Protein AF-A0A9K3H1V8-F1 (afdb_monomer_lite)

Foldseek 3Di:
DADAEEAEDEEDEDEEAEEEEHENEEYEYYEYEDAYEYEYYEYENYEYEYEEYEAYEYEYEEYENYEYEYEEYEHEEYDYEEYENEEYEYEEYEQEEYEYYEYENYYYHDYYYHNYYYHYDDYDYVVVVVLVCVVVVLPDDDQQQVLLVLLLVLLLLQLLLLLLVLLLDDDPVLNVLSVVLVVVVLVVSVVVSLVSLVVDPDDPVVSVVSNVSSVVRNVVSNVNNNVCNVVDDCPDPVNCVVSVVSNVSSVVSNVCCVVPVPVCVVCVDPVNVVDPVNVVVVVVVVVVVVVVNVVSVVRD

Secondary structure (DSSP, 8-state):
----S-EE---BSSS-EEE--EEEEEEEE--EETT-EEEE--EEEEEEEE--EESSEEEE--EEEEEEEE--EESS-EEE--EESS-EEPPPEESS-EEPPPEESS-EEPPPEESS-EEPPPEE-HHHHHHHHHHHHT-SS-TTHHHHHHHHHHHHHHHHHHHHHHHH---HHHHHHHHHHHHHHHHHHHHHHHHHHHHS---HHHHHHHHHHHHHHHHHHHHHHHHHTTT--TT-HHHHHHHHHHHHHHHHHHHHIIIIIIIHHHHTSHHHHT-HHHHHHHHHHHHHHHHHHHHHTTT-

InterPro domains:
  IPR003689 Zinc/iron permease [PF02535] (104-296)
  IPR004698 Zinc/iron permease, fungal/plant [TIGR00820] (148-300)

pLDDT: mean 71.83, std 12.75, range [34.59, 91.38]

Radius of gyration: 28.73 Å; chains: 1; bounding box: 74×58×56 Å

Sequence (300 aa):
MGRNGSARNGSARNGSARNGSVRNGSARNGSARNDGSARNGTGRNSSRRNDSARNGSRRNDSARNGSGRNGKGRNGSRRNGSARNGSRRNGSARNGSARNGSARNGSRRNGSARNGSGRNGSRWNDSARNFLEFFLFFRVETVRVETVSVLELGIVVHSIVIGLGLGASNDVCTIKPLVAALCFHQMFEGMGLGGCILQAEYKTVKKAAMAFFFSITTPFGITLGIALSKTYKENSPSSLITVGLLNASSAGLLIYMALVDLLAADFMGPKLQGSIKLQIKSYAAVLLGAGGMSLMTKWA

Organism: Helianthus annuus (NCBI:txid4232)

Structure (mmCIF, N/CA/C/O backbone):
data_AF-A0A9K3H1V8-F1
#
_entry.id   AF-A0A9K3H1V8-F1
#
loop_
_atom_site.group_PDB
_atom_site.id
_atom_site.type_symbol
_atom_site.label_atom_id
_atom_site.label_alt_id
_atom_site.label_comp_id
_atom_site.label_asym_id
_atom_site.label_entity_id
_atom_site.label_seq_id
_atom_site.pdbx_PDB_ins_code
_atom_site.Cartn_x
_atom_site.Cartn_y
_atom_site.Cartn_z
_atom_site.occupancy
_atom_site.B_iso_or_equiv
_atom_site.auth_seq_id
_atom_site.auth_comp_id
_atom_site.auth_asym_id
_atom_site.auth_atom_id
_atom_site.pdbx_PDB_model_num
ATOM 1 N N . MET A 1 1 ? -47.291 3.415 -11.544 1.00 34.59 1 MET A N 1
ATOM 2 C CA . MET A 1 1 ? -47.351 3.329 -13.023 1.00 34.59 1 MET A CA 1
ATOM 3 C C . MET A 1 1 ? -46.170 4.043 -13.682 1.00 34.59 1 MET A C 1
ATOM 5 O O . MET A 1 1 ? -46.026 5.249 -13.522 1.00 34.59 1 MET A O 1
ATOM 9 N N . GLY A 1 2 ? -45.320 3.332 -14.429 1.00 43.22 2 GLY A N 1
ATOM 10 C CA . GLY A 1 2 ? -44.350 3.962 -15.333 1.00 43.22 2 GLY A CA 1
ATOM 11 C C . GLY A 1 2 ? -45.040 4.311 -16.649 1.00 43.22 2 GLY A C 1
ATOM 12 O O . GLY A 1 2 ? -45.440 3.406 -17.370 1.00 43.22 2 GLY A O 1
ATOM 13 N N . ARG A 1 3 ? -45.217 5.603 -16.948 1.00 48.28 3 ARG A N 1
ATOM 14 C CA . ARG A 1 3 ? -45.816 6.045 -18.216 1.00 48.28 3 ARG A CA 1
ATOM 15 C C . ARG A 1 3 ? -44.820 5.811 -19.358 1.00 48.28 3 ARG A C 1
ATOM 17 O O . ARG A 1 3 ? -43.885 6.594 -19.523 1.00 48.28 3 ARG A O 1
ATOM 24 N N . ASN A 1 4 ? -45.016 4.739 -20.123 1.00 52.81 4 ASN A N 1
ATOM 25 C CA . ASN A 1 4 ? -44.504 4.659 -21.490 1.00 52.81 4 ASN A CA 1
ATOM 26 C C . ASN A 1 4 ? -45.227 5.748 -22.300 1.00 52.81 4 ASN A C 1
ATOM 28 O O . ASN A 1 4 ? -46.455 5.785 -22.301 1.00 52.81 4 ASN A O 1
ATOM 32 N N . GLY A 1 5 ? -44.496 6.673 -22.925 1.00 60.72 5 GLY A N 1
ATOM 33 C CA . GLY A 1 5 ? -45.118 7.736 -23.723 1.00 60.72 5 GLY A CA 1
ATOM 34 C C . GLY A 1 5 ? -44.272 8.995 -23.907 1.00 60.72 5 GLY A C 1
ATOM 35 O O . GLY A 1 5 ? -43.224 9.181 -23.280 1.00 60.72 5 GLY A O 1
ATOM 36 N N . SER A 1 6 ? -44.726 9.874 -24.804 1.00 58.50 6 SER A N 1
ATOM 37 C CA . SER A 1 6 ? -44.123 11.185 -25.055 1.00 58.50 6 SER A CA 1
ATOM 38 C C . SER A 1 6 ? -44.681 12.246 -24.104 1.00 58.50 6 SER A C 1
ATOM 40 O O . SER A 1 6 ? -45.878 12.518 -24.120 1.00 58.50 6 SER A O 1
ATOM 42 N N . ALA A 1 7 ? -43.818 12.887 -23.312 1.00 58.81 7 ALA A N 1
ATOM 43 C CA . ALA A 1 7 ? -44.203 13.991 -22.431 1.00 58.81 7 ALA A CA 1
ATOM 44 C C . ALA A 1 7 ? -43.851 15.340 -23.081 1.00 58.81 7 ALA A C 1
ATOM 46 O O . ALA A 1 7 ? -42.669 15.635 -23.308 1.00 58.81 7 ALA A O 1
ATOM 47 N N . ARG A 1 8 ? -44.863 16.167 -23.365 1.00 60.88 8 ARG A N 1
ATOM 48 C CA . ARG A 1 8 ? -44.708 17.521 -23.919 1.00 60.88 8 ARG A CA 1
ATOM 49 C C . ARG A 1 8 ? -45.363 18.519 -22.972 1.00 60.88 8 ARG A C 1
ATOM 51 O O . ARG A 1 8 ? -46.532 18.350 -22.654 1.00 60.88 8 ARG A O 1
ATOM 58 N N . ASN A 1 9 ? -44.614 19.523 -22.513 1.00 61.50 9 ASN A N 1
ATOM 59 C CA . ASN A 1 9 ? -45.141 20.538 -21.594 1.00 61.50 9 ASN A CA 1
ATOM 60 C C . ASN A 1 9 ? -45.200 21.930 -22.248 1.00 61.50 9 ASN A C 1
ATOM 62 O O . ASN A 1 9 ? -44.351 22.252 -23.086 1.00 61.50 9 ASN A O 1
ATOM 66 N N . GLY A 1 10 ? -46.205 22.729 -21.872 1.00 57.56 10 GLY A N 1
ATOM 67 C CA . GLY A 1 10 ? -46.458 24.082 -22.390 1.00 57.56 10 GLY A CA 1
ATOM 68 C C . GLY A 1 10 ? -45.479 25.149 -21.873 1.00 57.56 10 GLY A C 1
ATOM 69 O O . GLY A 1 10 ? -44.670 24.902 -20.980 1.00 57.56 10 GLY A O 1
ATOM 70 N N . SER A 1 11 ? -45.514 26.344 -22.469 1.00 59.75 11 SER A N 1
ATOM 71 C CA . SER A 1 11 ? -44.666 27.489 -22.094 1.00 59.75 11 SER A CA 1
ATOM 72 C C . SER A 1 11 ? -45.167 28.217 -20.842 1.00 59.75 11 SER A C 1
ATOM 74 O O . SER A 1 11 ? -46.355 28.507 -20.751 1.00 59.75 11 SER A O 1
ATOM 76 N N . ALA A 1 12 ? -44.261 28.598 -19.933 1.00 56.69 12 ALA A N 1
ATOM 77 C CA . ALA A 1 12 ? -44.579 29.376 -18.728 1.00 56.69 12 ALA A CA 1
ATOM 78 C C . ALA A 1 12 ? -44.029 30.814 -18.828 1.00 56.69 12 ALA A C 1
ATOM 80 O O . ALA A 1 12 ? -42.858 31.013 -19.171 1.00 56.69 12 ALA A O 1
ATOM 81 N N . ARG A 1 13 ? -44.876 31.819 -18.553 1.00 54.25 13 ARG A N 1
ATOM 82 C CA . ARG A 1 13 ? -44.543 33.253 -18.703 1.00 54.25 13 ARG A CA 1
ATOM 83 C C . ARG A 1 13 ? -44.030 33.911 -17.413 1.00 54.25 13 ARG A C 1
ATOM 85 O O . ARG A 1 13 ? -43.190 34.786 -17.536 1.00 54.25 13 ARG A O 1
ATOM 92 N N . ASN A 1 14 ? -44.496 33.454 -16.248 1.00 57.53 14 ASN A N 1
ATOM 93 C CA . ASN A 1 14 ? -43.991 33.745 -14.899 1.00 57.53 14 ASN A CA 1
ATOM 94 C C . ASN A 1 14 ? -44.128 32.438 -14.092 1.00 57.53 14 ASN A C 1
ATOM 96 O O . ASN A 1 14 ? -45.245 31.952 -13.933 1.00 57.53 14 ASN A O 1
ATOM 100 N N . GLY A 1 15 ? -43.025 31.825 -13.641 1.00 60.56 15 GLY A N 1
ATOM 101 C CA . GLY A 1 15 ? -43.064 30.606 -12.808 1.00 60.56 15 GLY A CA 1
ATOM 102 C C . GLY A 1 15 ? -42.188 29.437 -13.281 1.00 60.56 15 GLY A C 1
ATOM 103 O O . GLY A 1 15 ? -41.396 29.550 -14.219 1.00 60.56 15 GLY A O 1
ATOM 104 N N . SER A 1 16 ? -42.283 28.291 -12.595 1.00 61.88 16 SER A N 1
ATOM 105 C CA . SER A 1 16 ? -41.418 27.129 -12.849 1.00 61.88 16 SER A CA 1
ATOM 106 C C . SER A 1 16 ? -42.095 26.022 -13.658 1.00 61.88 16 SER A C 1
ATOM 108 O O . SER A 1 16 ? -43.084 25.447 -13.215 1.00 61.88 16 SER A O 1
ATOM 110 N N . ALA A 1 17 ? -41.508 25.661 -14.802 1.00 60.88 17 ALA A N 1
ATOM 111 C CA . ALA A 1 17 ? -41.945 24.537 -15.626 1.00 60.88 17 ALA A CA 1
ATOM 112 C C . ALA A 1 17 ? -41.148 23.276 -15.255 1.00 60.88 17 ALA A C 1
ATOM 114 O O . ALA A 1 17 ? -39.932 23.203 -15.479 1.00 60.88 17 ALA A O 1
ATOM 115 N N . ARG A 1 18 ? -41.819 22.272 -14.678 1.00 64.25 18 ARG A N 1
ATOM 116 C CA . ARG A 1 18 ? -41.214 20.983 -14.307 1.00 64.25 18 ARG A CA 1
ATOM 117 C C . ARG A 1 18 ? -41.800 19.858 -15.151 1.00 64.25 18 ARG A C 1
ATOM 119 O O . ARG A 1 18 ? -43.005 19.820 -15.370 1.00 64.25 18 ARG A O 1
ATOM 126 N N . ASN A 1 19 ? -40.951 18.944 -15.612 1.00 64.06 19 ASN A N 1
ATOM 127 C CA . ASN A 1 19 ? -41.392 17.699 -16.240 1.00 64.06 19 ASN A CA 1
ATOM 128 C C . ASN A 1 19 ? -41.046 16.491 -15.356 1.00 64.06 19 ASN A C 1
ATOM 130 O O . ASN A 1 19 ? -39.982 16.474 -14.729 1.00 64.06 19 ASN A O 1
ATOM 134 N N . GLY A 1 20 ? -41.933 15.495 -15.331 1.00 60.69 20 GLY A N 1
ATOM 135 C CA . GLY A 1 20 ? -41.786 14.252 -14.573 1.00 60.69 20 GLY A CA 1
ATOM 136 C C . GLY A 1 20 ? -40.738 13.294 -15.150 1.00 60.69 20 GLY A C 1
ATOM 137 O O . GLY A 1 20 ? -40.040 13.590 -16.126 1.00 60.69 20 GLY A O 1
ATOM 138 N N . SER A 1 21 ? -40.599 12.128 -14.520 1.00 66.94 21 SER A N 1
ATOM 139 C CA . SER A 1 21 ? -39.709 11.067 -14.990 1.00 66.94 21 SER A CA 1
ATOM 140 C C . SER A 1 21 ? -40.310 10.323 -16.188 1.00 66.94 21 SER A C 1
ATOM 142 O O . SER A 1 21 ? -41.513 10.092 -16.254 1.00 66.94 21 SER A O 1
ATOM 144 N N . VAL A 1 22 ? -39.464 9.950 -17.156 1.00 65.75 22 VAL A N 1
ATOM 145 C CA . VAL A 1 22 ? -39.888 9.226 -18.373 1.00 65.75 22 VAL A CA 1
ATOM 146 C C . VAL A 1 22 ? -39.101 7.926 -18.496 1.00 65.75 22 VAL A C 1
ATOM 148 O O . VAL A 1 22 ? -37.872 7.923 -18.360 1.00 65.75 22 VAL A O 1
ATOM 151 N N . ARG A 1 23 ? -39.799 6.821 -18.767 1.00 67.94 23 ARG A N 1
ATOM 152 C CA . ARG A 1 23 ? -39.213 5.507 -19.055 1.00 67.94 23 ARG A CA 1
ATOM 153 C C . ARG A 1 23 ? -39.625 5.115 -20.471 1.00 67.94 23 ARG A C 1
ATOM 155 O O . ARG A 1 23 ? -40.808 5.137 -20.768 1.00 67.94 23 ARG A O 1
ATOM 162 N N . ASN A 1 24 ? -38.647 4.792 -21.315 1.00 67.56 24 ASN A N 1
ATOM 163 C CA . ASN A 1 24 ? -38.872 4.327 -22.686 1.00 67.56 24 ASN A CA 1
ATOM 164 C C . ASN A 1 24 ? -39.707 5.308 -23.545 1.00 67.56 24 ASN A C 1
ATOM 166 O O . ASN A 1 24 ? -40.837 5.022 -23.926 1.00 67.56 24 ASN A O 1
ATOM 170 N N . GLY A 1 25 ? -39.173 6.508 -23.807 1.00 70.19 25 GLY A N 1
ATOM 171 C CA . GLY A 1 25 ? -39.926 7.555 -24.513 1.00 70.19 25 GLY A CA 1
ATOM 172 C C . GLY A 1 25 ? -39.141 8.835 -24.802 1.00 70.19 25 GLY A C 1
ATOM 173 O O . GLY A 1 25 ? -37.920 8.896 -24.627 1.00 70.19 25 GLY A O 1
ATOM 174 N N . SER A 1 26 ? -39.839 9.887 -25.240 1.00 68.75 26 SER A N 1
ATOM 175 C CA . SER A 1 26 ? -39.235 11.200 -25.502 1.00 68.75 26 SER A CA 1
ATOM 176 C C . SER A 1 26 ? -39.869 12.307 -24.662 1.00 68.75 26 SER A C 1
ATOM 178 O O . SER A 1 26 ? -41.074 12.321 -24.425 1.00 68.75 26 SER A O 1
ATOM 180 N N . ALA A 1 27 ? -39.044 13.243 -24.192 1.00 66.25 27 ALA A N 1
ATOM 181 C CA . ALA A 1 27 ? -39.508 14.401 -23.434 1.00 66.25 27 ALA A CA 1
ATOM 182 C C . ALA A 1 27 ? -39.067 15.700 -24.115 1.00 66.25 27 ALA A C 1
ATOM 184 O O . ALA A 1 27 ? -37.871 15.899 -24.368 1.00 66.25 27 ALA A O 1
ATOM 185 N N . ARG A 1 28 ? -40.026 16.592 -24.390 1.00 65.81 28 ARG A N 1
ATOM 186 C CA . ARG A 1 28 ? -39.766 17.945 -24.904 1.00 65.81 28 ARG A CA 1
ATOM 187 C C . ARG A 1 28 ? -40.351 18.980 -23.954 1.00 65.81 28 ARG A C 1
ATOM 189 O O . ARG A 1 28 ? -41.538 18.919 -23.643 1.00 65.81 28 ARG A O 1
ATOM 196 N N . ASN A 1 29 ? -39.517 19.906 -23.488 1.00 65.44 29 ASN A N 1
ATOM 197 C CA . ASN A 1 29 ? -39.956 20.947 -22.561 1.00 65.44 29 ASN A CA 1
ATOM 198 C C . ASN A 1 29 ? -40.076 22.310 -23.253 1.00 65.44 29 ASN A C 1
ATOM 200 O O . ASN A 1 29 ? -39.194 22.679 -24.035 1.00 65.44 29 ASN A O 1
ATOM 204 N N . GLY A 1 30 ? -41.144 23.036 -22.915 1.00 59.25 30 GLY A N 1
ATOM 205 C CA . GLY A 1 30 ? -41.486 24.346 -23.454 1.00 59.25 30 GLY A CA 1
ATOM 206 C C . GLY A 1 30 ? -40.599 25.496 -22.959 1.00 59.25 30 GLY A C 1
ATOM 207 O O . GLY A 1 30 ? -39.636 25.329 -22.206 1.00 59.25 30 GLY A O 1
ATOM 208 N N . SER A 1 31 ? -40.923 26.700 -23.428 1.00 61.25 31 SER A N 1
ATOM 209 C CA . SER A 1 31 ? -40.153 27.926 -23.180 1.00 61.25 31 SER A CA 1
ATOM 210 C C . SER A 1 31 ? -40.495 28.554 -21.823 1.00 61.25 31 SER A C 1
ATOM 212 O O . SER A 1 31 ? -41.665 28.589 -21.456 1.00 61.25 31 SER A O 1
ATOM 214 N N . ALA A 1 32 ? -39.503 29.113 -21.118 1.00 60.00 32 ALA A N 1
ATOM 215 C CA . ALA A 1 32 ? -39.707 29.898 -19.889 1.00 60.00 32 ALA A CA 1
ATOM 216 C C . ALA A 1 32 ? -39.227 31.352 -20.081 1.00 60.00 32 ALA A C 1
ATOM 218 O O . ALA A 1 32 ? -38.164 31.572 -20.680 1.00 60.00 32 ALA A O 1
ATOM 219 N N . ARG A 1 33 ? -40.012 32.330 -19.611 1.00 62.25 33 ARG A N 1
ATOM 220 C CA . ARG A 1 33 ? -39.708 33.780 -19.624 1.00 62.25 33 ARG A CA 1
ATOM 221 C C . ARG A 1 33 ? -39.831 34.359 -18.196 1.00 62.25 33 ARG A C 1
ATOM 223 O O . ARG A 1 33 ? -40.416 33.691 -17.353 1.00 62.25 33 ARG A O 1
ATOM 230 N N . ASN A 1 34 ? -39.250 35.542 -17.957 1.00 57.75 34 ASN A N 1
ATOM 231 C CA . ASN A 1 34 ? -39.347 36.355 -16.727 1.00 57.75 34 ASN A CA 1
ATOM 232 C C . ASN A 1 34 ? -39.127 35.580 -15.410 1.00 57.75 34 ASN A C 1
ATOM 234 O O . ASN A 1 34 ? -40.058 35.203 -14.708 1.00 57.75 34 ASN A O 1
ATOM 238 N N . ASP A 1 35 ? -37.861 35.303 -15.110 1.00 61.03 35 ASP A N 1
ATOM 239 C CA . ASP A 1 35 ? -37.338 34.685 -13.880 1.00 61.03 35 ASP A CA 1
ATOM 240 C C . ASP A 1 35 ? -37.848 33.266 -13.576 1.00 61.03 35 ASP A C 1
ATOM 242 O O . ASP A 1 35 ? -37.585 32.681 -12.523 1.00 61.03 35 ASP A O 1
ATOM 246 N N . GLY A 1 36 ? -38.479 32.634 -14.567 1.00 61.75 36 GLY A N 1
ATOM 247 C CA . GLY A 1 36 ? -38.910 31.246 -14.498 1.00 61.75 36 GLY A CA 1
ATOM 248 C C . GLY A 1 36 ? -37.758 30.233 -14.452 1.00 61.75 36 GLY A C 1
ATOM 249 O O . GLY A 1 36 ? -36.694 30.409 -15.060 1.00 61.75 36 GLY A O 1
ATOM 250 N N . SER A 1 37 ? -37.986 29.107 -13.763 1.00 64.44 37 SER A N 1
ATOM 251 C CA . SER A 1 37 ? -37.049 27.976 -13.733 1.00 64.44 37 SER A CA 1
ATOM 252 C C . SER A 1 37 ? -37.591 26.761 -14.484 1.00 64.44 37 SER A C 1
ATOM 254 O O . SER A 1 37 ? -38.682 26.274 -14.201 1.00 64.44 37 SER A O 1
ATOM 256 N N . ALA A 1 38 ? -36.818 26.248 -15.444 1.00 64.12 38 ALA A N 1
ATOM 257 C CA . ALA A 1 38 ? -37.179 25.040 -16.188 1.00 64.12 38 ALA A CA 1
ATOM 258 C C . ALA A 1 38 ? -36.349 23.846 -15.697 1.00 64.12 38 ALA A C 1
ATOM 260 O O . ALA A 1 38 ? -35.110 23.881 -15.749 1.00 64.12 38 ALA A O 1
ATOM 261 N N . ARG A 1 39 ? -37.028 22.790 -15.225 1.00 65.94 39 ARG A N 1
ATOM 262 C CA . ARG A 1 39 ? -36.397 21.547 -14.751 1.00 65.94 39 ARG A CA 1
ATOM 263 C C . ARG A 1 39 ? -36.959 20.317 -15.460 1.00 65.94 39 ARG A C 1
ATOM 265 O O . ARG A 1 39 ? -38.172 20.167 -15.577 1.00 65.94 39 ARG A O 1
ATOM 272 N N . ASN A 1 40 ? -36.077 19.417 -15.885 1.00 65.25 40 ASN A N 1
ATOM 273 C CA . ASN A 1 40 ? -36.472 18.094 -16.379 1.00 65.25 40 ASN A CA 1
ATOM 274 C C . ASN A 1 40 ? -36.120 17.032 -15.346 1.00 65.25 40 ASN A C 1
ATOM 276 O O . ASN A 1 40 ? -34.943 16.952 -15.008 1.00 65.25 40 ASN A O 1
ATOM 280 N N . GLY A 1 41 ? -37.081 16.180 -14.971 1.00 62.47 41 GLY A N 1
ATOM 281 C CA . GLY A 1 41 ? -36.869 15.017 -14.104 1.00 62.47 41 GLY A CA 1
ATOM 282 C C . GLY A 1 41 ? -36.003 13.920 -14.732 1.00 62.47 41 GLY A C 1
ATOM 283 O O . GLY A 1 41 ? -35.476 14.077 -15.828 1.00 62.47 41 GLY A O 1
ATOM 284 N N . THR A 1 42 ? -35.825 12.780 -14.063 1.00 67.19 42 THR A N 1
ATOM 285 C CA . THR A 1 42 ? -34.899 11.686 -14.446 1.00 67.19 42 THR A CA 1
ATOM 286 C C . THR A 1 42 ? -35.457 10.749 -15.523 1.00 67.19 42 THR A C 1
ATOM 288 O O . THR A 1 42 ? -36.671 10.641 -15.681 1.00 67.19 42 THR A O 1
ATOM 291 N N . GLY A 1 43 ? -34.601 10.119 -16.341 1.00 65.38 43 GLY A N 1
ATOM 292 C CA . GLY A 1 43 ? -35.069 9.289 -17.468 1.00 65.38 43 GLY A CA 1
ATOM 293 C C . GLY A 1 43 ? -34.264 8.029 -17.723 1.00 65.38 43 GLY A C 1
ATOM 294 O O . GLY A 1 43 ? -33.038 8.045 -17.593 1.00 65.38 43 GLY A O 1
ATOM 295 N N . ARG A 1 44 ? -34.958 6.953 -18.114 1.00 68.94 44 ARG A N 1
ATOM 296 C CA . ARG A 1 44 ? -34.374 5.659 -18.508 1.00 68.94 44 ARG A CA 1
ATOM 297 C C . ARG A 1 44 ? -34.779 5.315 -19.942 1.00 68.94 44 ARG A C 1
ATOM 299 O O . ARG A 1 44 ? -35.967 5.373 -20.241 1.00 68.94 44 ARG A O 1
ATOM 306 N N . ASN A 1 45 ? -33.823 4.959 -20.799 1.00 70.06 45 ASN A N 1
ATOM 307 C CA . ASN A 1 45 ? -34.075 4.648 -22.215 1.00 70.06 45 ASN A CA 1
ATOM 308 C C . ASN A 1 45 ? -34.849 5.764 -22.940 1.00 70.06 45 ASN A C 1
ATOM 310 O O . ASN A 1 45 ? -35.937 5.547 -23.458 1.00 70.06 45 ASN A O 1
ATOM 314 N N . SER A 1 46 ? -34.369 7.011 -22.863 1.00 68.56 46 SER A N 1
ATOM 315 C CA . SER A 1 46 ? -35.152 8.167 -23.337 1.00 68.56 46 SER A CA 1
ATOM 316 C C . SER A 1 46 ? -34.322 9.246 -24.028 1.00 68.56 46 SER A C 1
ATOM 318 O O . SER A 1 46 ? -33.153 9.463 -23.697 1.00 68.56 46 SER A O 1
ATOM 320 N N . SER A 1 47 ? -34.950 9.950 -24.977 1.00 71.00 47 SER A N 1
ATOM 321 C CA . SER A 1 47 ? -34.380 11.120 -25.658 1.00 71.00 47 SER A CA 1
ATOM 322 C C . SER A 1 47 ? -35.043 12.414 -25.180 1.00 71.00 47 SER A C 1
ATOM 324 O O . SER A 1 47 ? -36.258 12.486 -24.986 1.00 71.00 47 SER A O 1
ATOM 326 N N . ARG A 1 48 ? -34.242 13.454 -24.928 1.0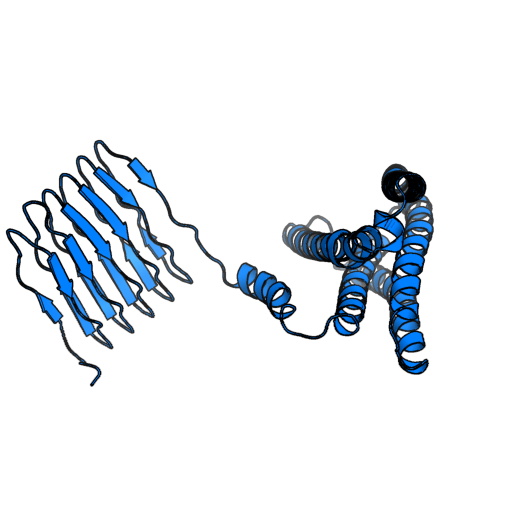0 70.06 48 ARG A N 1
ATOM 327 C CA . ARG A 1 48 ? -34.712 14.683 -24.267 1.00 70.06 48 ARG A CA 1
ATOM 328 C C . ARG A 1 48 ? -34.235 15.930 -24.980 1.00 70.06 48 ARG A C 1
ATOM 330 O O . ARG A 1 48 ? -33.040 16.063 -25.255 1.00 70.06 48 ARG A O 1
ATOM 337 N N . ARG A 1 49 ? -35.150 16.865 -25.245 1.00 67.81 49 ARG A N 1
ATOM 338 C CA . ARG A 1 49 ? -34.834 18.160 -25.868 1.00 67.81 49 ARG A CA 1
ATOM 339 C C . ARG A 1 49 ? -35.476 19.308 -25.090 1.00 67.81 49 ARG A C 1
ATOM 341 O O . ARG A 1 49 ? -36.673 19.279 -24.832 1.00 67.81 49 ARG A O 1
ATOM 348 N N . ASN A 1 50 ? -34.672 20.308 -24.738 1.00 67.19 50 ASN A N 1
ATOM 349 C CA . ASN A 1 50 ? -35.152 21.556 -24.137 1.00 67.19 50 ASN A CA 1
ATOM 350 C C . ASN A 1 50 ? -35.102 22.702 -25.146 1.00 67.19 50 ASN A C 1
ATOM 352 O O . ASN A 1 50 ? -34.062 22.887 -25.783 1.00 67.19 50 ASN A O 1
ATOM 356 N N . ASP A 1 51 ? -36.164 23.508 -25.203 1.00 61.16 51 ASP A N 1
ATOM 357 C CA . ASP A 1 51 ? -36.279 24.669 -26.096 1.00 61.16 51 ASP A CA 1
ATOM 358 C C . ASP A 1 51 ? -35.711 25.963 -25.457 1.00 61.16 51 ASP A C 1
ATOM 360 O O . ASP A 1 51 ? -34.812 25.893 -24.614 1.00 61.16 51 ASP A O 1
ATOM 364 N N . SER A 1 52 ? -36.131 27.166 -25.869 1.00 62.50 52 SER A N 1
ATOM 365 C CA . SER A 1 52 ? -35.484 28.469 -25.563 1.00 62.50 52 SER A CA 1
ATOM 366 C C . SER A 1 52 ? -35.965 29.155 -24.262 1.00 62.50 52 SER A C 1
ATOM 368 O O . SER A 1 52 ? -37.111 28.978 -23.867 1.00 62.50 52 SER A O 1
ATOM 370 N N . ALA A 1 53 ? -35.109 29.919 -23.555 1.00 59.09 53 ALA A N 1
ATOM 371 C CA . ALA A 1 53 ? -35.520 30.739 -22.387 1.00 59.09 53 ALA A CA 1
ATOM 372 C C . ALA A 1 53 ? -34.824 32.101 -22.322 1.00 59.09 53 ALA A C 1
ATOM 374 O O . ALA A 1 53 ? -33.701 32.259 -22.818 1.00 59.09 53 ALA A O 1
ATOM 375 N N . ARG A 1 54 ? -35.497 33.053 -21.663 1.00 63.31 54 ARG A N 1
ATOM 376 C CA . ARG A 1 54 ? -35.076 34.449 -21.486 1.00 63.31 54 ARG A CA 1
ATOM 377 C C . ARG A 1 54 ? -35.281 34.872 -20.024 1.00 63.31 54 ARG A C 1
ATOM 379 O O . ARG A 1 54 ? -36.411 34.780 -19.567 1.00 63.31 54 ARG A O 1
ATOM 386 N N . ASN A 1 55 ? -34.223 35.338 -19.349 1.00 63.66 55 ASN A N 1
ATOM 387 C CA . ASN A 1 55 ? -34.214 35.720 -17.925 1.00 63.66 55 ASN A CA 1
ATOM 388 C C . ASN A 1 55 ? -34.623 34.554 -17.001 1.00 63.66 55 ASN A C 1
ATOM 390 O O . ASN A 1 55 ? -35.786 34.436 -16.657 1.00 63.66 55 ASN A O 1
ATOM 394 N N . GLY A 1 56 ? -33.722 33.615 -16.674 1.00 67.75 56 GLY A N 1
ATOM 395 C CA . GLY A 1 56 ? -34.085 32.492 -15.786 1.00 67.75 56 GLY A CA 1
ATOM 396 C C . GLY A 1 56 ? -33.057 31.364 -15.644 1.00 67.75 56 GLY A C 1
ATOM 397 O O . GLY A 1 56 ? -32.017 31.348 -16.309 1.00 67.75 56 GLY A O 1
ATOM 398 N N . SER A 1 57 ? -33.346 30.386 -14.774 1.00 66.56 57 SER A N 1
ATOM 399 C CA . SER A 1 57 ? -32.436 29.269 -14.460 1.00 66.56 57 SER A CA 1
ATOM 400 C C . SER A 1 57 ? -32.893 27.927 -15.043 1.00 66.56 57 SER A C 1
ATOM 402 O O . SER A 1 57 ? -34.076 27.585 -15.067 1.00 66.56 57 SER A O 1
ATOM 404 N N . ARG A 1 58 ? -31.940 27.126 -15.534 1.00 67.19 58 ARG A N 1
ATOM 405 C CA . ARG A 1 58 ? -32.218 25.816 -1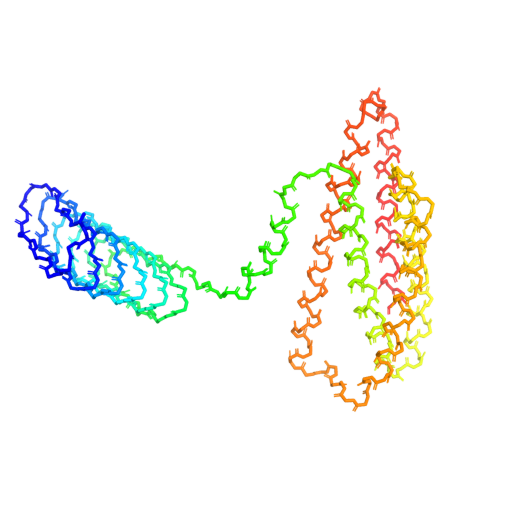6.146 1.00 67.19 58 ARG A CA 1
ATOM 406 C C . ARG A 1 58 ? -31.412 24.709 -15.501 1.00 67.19 58 ARG A C 1
ATOM 408 O O . ARG A 1 58 ? -30.183 24.796 -15.447 1.00 67.19 58 ARG A O 1
ATOM 415 N N . ARG A 1 59 ? -32.091 23.637 -15.087 1.00 66.19 59 ARG A N 1
ATOM 416 C CA . ARG A 1 59 ? -31.447 22.420 -14.576 1.00 66.19 59 ARG A CA 1
ATOM 417 C C . ARG A 1 59 ? -31.994 21.192 -15.289 1.00 66.19 59 ARG A C 1
ATOM 419 O O . ARG A 1 59 ? -33.193 20.951 -15.297 1.00 66.19 59 ARG A O 1
ATOM 426 N N . ASN A 1 60 ? -31.110 20.435 -15.920 1.00 66.88 60 ASN A N 1
ATOM 427 C CA . ASN A 1 60 ? -31.464 19.154 -16.521 1.00 66.88 60 ASN A CA 1
ATOM 428 C C . ASN A 1 60 ? -31.011 18.043 -15.569 1.00 66.88 60 ASN A C 1
ATOM 430 O O . ASN A 1 60 ? -29.835 18.050 -15.212 1.00 66.88 60 ASN A O 1
ATOM 434 N N . ASP A 1 61 ? -31.868 17.093 -15.196 1.00 65.00 61 ASP A N 1
ATOM 435 C CA . ASP A 1 61 ? -31.476 16.010 -14.284 1.00 65.00 61 ASP A CA 1
ATOM 436 C C . ASP A 1 61 ? -30.860 14.805 -15.030 1.00 65.00 61 ASP A C 1
ATOM 438 O O . ASP A 1 61 ? -30.458 14.873 -16.204 1.00 65.00 61 ASP A O 1
ATOM 442 N N . SER A 1 62 ? -30.673 13.701 -14.310 1.00 67.88 62 SER A N 1
ATOM 443 C CA . SER A 1 62 ? -29.887 12.540 -14.733 1.00 67.88 62 SER A CA 1
ATOM 444 C C . SER A 1 62 ? -30.583 11.679 -15.799 1.00 67.88 62 SER A C 1
ATOM 446 O O . SER A 1 62 ? -31.807 11.546 -15.814 1.00 67.88 62 SER A O 1
ATOM 448 N N . ALA A 1 63 ? -29.799 11.068 -16.693 1.00 65.12 63 ALA A N 1
ATOM 449 C CA . ALA A 1 63 ? -30.290 10.167 -17.744 1.00 65.12 63 ALA A CA 1
ATOM 450 C C . ALA A 1 63 ? -29.499 8.850 -17.740 1.00 65.12 63 ALA A C 1
ATOM 452 O O . ALA A 1 63 ? -28.272 8.879 -17.646 1.00 65.12 63 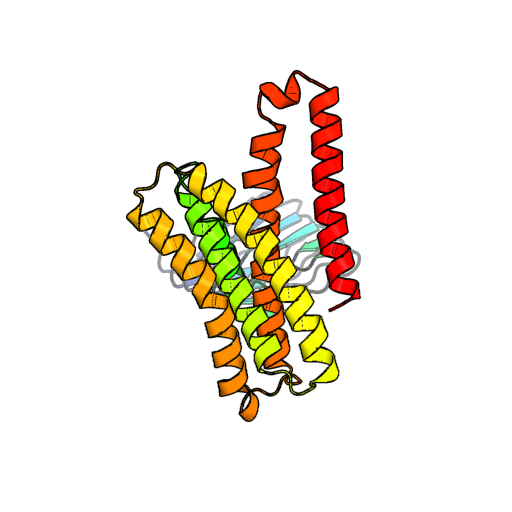ALA A O 1
ATOM 453 N N . ARG A 1 64 ? -30.190 7.710 -17.852 1.00 68.69 64 ARG A N 1
ATOM 454 C CA . ARG A 1 64 ? -29.604 6.362 -17.936 1.00 68.69 64 ARG A CA 1
ATOM 455 C C . ARG A 1 64 ? -30.024 5.718 -19.258 1.00 68.69 64 ARG A C 1
ATOM 457 O O . ARG A 1 64 ? -31.221 5.569 -19.481 1.00 68.69 64 ARG A O 1
ATOM 464 N N . ASN A 1 65 ? -29.065 5.336 -20.098 1.00 67.62 65 ASN A N 1
ATOM 465 C CA . ASN A 1 65 ? -29.300 4.848 -21.460 1.00 67.62 65 ASN A CA 1
ATOM 466 C C . ASN A 1 65 ? -30.093 5.871 -22.294 1.00 67.62 65 ASN A C 1
ATOM 468 O O . ASN A 1 65 ? -31.305 5.777 -22.403 1.00 67.62 65 ASN A O 1
ATOM 472 N N . GLY A 1 66 ? -29.480 6.951 -22.782 1.00 69.06 66 GLY A N 1
ATOM 473 C CA . GLY A 1 66 ? -30.267 7.974 -23.490 1.00 69.06 66 GLY A CA 1
ATOM 474 C C . GLY A 1 66 ? -29.532 9.247 -23.881 1.00 69.06 66 GLY A C 1
ATOM 475 O O . GLY A 1 66 ? -28.396 9.481 -23.470 1.00 69.06 66 GLY A O 1
ATOM 476 N N . SER A 1 67 ? -30.198 10.091 -24.675 1.00 68.75 67 SER A N 1
ATOM 477 C CA . SER A 1 67 ? -29.619 11.321 -25.225 1.00 68.75 67 SER A CA 1
ATOM 478 C C . SER A 1 67 ? -30.328 12.584 -24.731 1.00 68.75 67 SER A C 1
ATOM 480 O O . SER A 1 67 ? -31.551 12.635 -24.609 1.00 68.75 67 SER A O 1
ATOM 482 N N . GLY A 1 68 ? -29.558 13.631 -24.426 1.00 67.75 68 GLY A N 1
ATOM 483 C CA . GLY A 1 68 ? -30.082 14.907 -23.930 1.00 67.75 68 GLY A CA 1
ATOM 484 C C . GLY A 1 68 ? -29.501 16.107 -24.672 1.00 67.75 68 GLY A C 1
ATOM 485 O O . GLY A 1 68 ? -28.280 16.267 -24.732 1.00 67.75 68 GLY A O 1
ATOM 486 N N . ARG A 1 69 ? -30.360 16.984 -25.203 1.00 68.19 69 ARG A N 1
ATOM 487 C CA . ARG A 1 69 ? -29.965 18.210 -25.911 1.00 68.19 69 ARG A CA 1
ATOM 488 C C . ARG A 1 69 ? -30.591 19.451 -25.276 1.00 68.19 69 ARG A C 1
ATOM 490 O O . ARG A 1 69 ? -31.809 19.541 -25.146 1.00 68.19 69 ARG A O 1
ATOM 497 N N . ASN A 1 70 ? -29.751 20.429 -24.946 1.00 67.06 70 ASN A N 1
ATOM 498 C CA . ASN A 1 70 ? -30.195 21.740 -24.468 1.00 67.06 70 ASN A CA 1
ATOM 499 C C . ASN A 1 70 ? -30.297 22.749 -25.628 1.00 67.06 70 ASN A C 1
ATOM 501 O O . ASN A 1 70 ? -29.444 22.760 -26.518 1.00 67.06 70 ASN A O 1
ATOM 505 N N . GLY A 1 71 ? -31.318 23.609 -25.598 1.00 63.81 71 GLY A N 1
ATOM 506 C CA . GLY A 1 71 ? -31.534 24.715 -26.540 1.00 63.81 71 GLY A CA 1
ATOM 507 C C . GLY A 1 71 ? -30.775 26.009 -26.198 1.00 63.81 71 GLY A C 1
ATOM 508 O O . GLY A 1 71 ? -29.941 26.046 -25.288 1.00 63.81 71 GLY A O 1
ATOM 509 N N . LYS A 1 72 ? -31.063 27.087 -26.945 1.00 66.38 72 LYS A N 1
ATOM 510 C CA . LYS A 1 72 ? -30.454 28.430 -26.799 1.00 66.38 72 LYS A CA 1
ATOM 511 C C . LYS A 1 72 ? -31.131 29.248 -25.680 1.00 66.38 72 LYS A C 1
ATOM 513 O O . LYS A 1 72 ? -32.197 28.888 -25.194 1.00 66.38 72 LYS A O 1
ATOM 518 N N . GLY A 1 73 ? -30.537 30.364 -25.257 1.00 62.91 73 GLY A N 1
ATOM 519 C CA . GLY A 1 73 ? -31.198 31.291 -24.316 1.00 62.91 73 GLY A CA 1
ATOM 520 C C . GLY A 1 73 ? -30.351 32.500 -23.900 1.00 62.91 73 GLY A C 1
ATOM 521 O O . GLY A 1 73 ? -29.153 32.538 -24.199 1.00 62.91 73 GLY A O 1
ATOM 522 N N . ARG A 1 74 ? -30.968 33.461 -23.201 1.00 64.50 74 ARG A N 1
ATOM 523 C CA . ARG A 1 74 ? -30.432 34.810 -22.929 1.00 64.50 74 ARG A CA 1
ATOM 524 C C . ARG A 1 74 ? -30.696 35.232 -21.473 1.00 64.50 74 ARG A C 1
ATOM 526 O O . ARG A 1 74 ? -31.831 35.083 -21.038 1.00 64.50 74 ARG A O 1
ATOM 533 N N . ASN A 1 75 ? -29.693 35.773 -20.776 1.00 63.22 75 ASN A N 1
ATOM 534 C CA . ASN A 1 75 ? -29.748 36.222 -19.373 1.00 63.22 75 ASN A CA 1
ATOM 535 C C . ASN A 1 75 ? -30.116 35.103 -18.367 1.00 63.22 75 ASN A C 1
ATOM 537 O O . ASN A 1 75 ? -31.289 34.788 -18.194 1.00 63.22 75 ASN A O 1
ATOM 541 N N . GLY A 1 76 ? -29.131 34.435 -17.742 1.00 67.75 76 GLY A N 1
ATOM 542 C CA . GLY A 1 76 ? -29.393 33.427 -16.690 1.00 67.75 76 GLY A CA 1
ATOM 543 C C . GLY A 1 76 ? -28.412 32.246 -16.587 1.00 67.75 76 GLY A C 1
ATOM 544 O O . GLY A 1 76 ? -27.452 32.144 -17.351 1.00 67.75 76 GLY A O 1
ATOM 545 N N . SER A 1 77 ? -28.655 31.332 -15.634 1.00 66.69 77 SER A N 1
ATOM 546 C CA . SER A 1 77 ? -27.759 30.207 -15.301 1.00 66.69 77 SER A CA 1
ATOM 547 C C . SER A 1 77 ? -28.243 28.856 -15.837 1.00 66.69 77 SER A C 1
ATOM 549 O O . SER A 1 77 ? -29.429 28.514 -15.792 1.00 66.69 77 SER A O 1
ATOM 551 N N . ARG A 1 78 ? -27.315 28.038 -16.348 1.00 67.44 78 ARG A N 1
ATOM 552 C CA . ARG A 1 78 ? -27.609 26.700 -16.884 1.00 67.44 78 ARG A CA 1
ATOM 553 C C . ARG A 1 78 ? -26.741 25.636 -16.252 1.00 67.44 78 ARG A C 1
ATOM 555 O O . ARG A 1 78 ? -25.520 25.740 -16.268 1.00 67.44 78 ARG A O 1
ATOM 562 N N . ARG A 1 79 ? -27.369 24.556 -15.793 1.00 67.06 79 ARG A N 1
ATOM 563 C CA . ARG A 1 79 ? -26.687 23.363 -15.290 1.00 67.06 79 ARG A CA 1
ATOM 564 C C . ARG A 1 79 ? -27.219 22.119 -15.986 1.00 67.06 79 ARG A C 1
ATOM 566 O O . ARG A 1 79 ? -28.406 21.809 -15.913 1.00 67.06 79 ARG A O 1
ATOM 573 N N . ASN A 1 80 ? -26.330 21.392 -16.649 1.00 68.56 80 ASN A N 1
ATOM 574 C CA . ASN A 1 80 ? -26.652 20.077 -17.190 1.00 68.56 80 ASN A CA 1
ATOM 575 C C . ASN A 1 80 ? -26.351 18.990 -16.132 1.00 68.56 80 ASN A C 1
ATOM 577 O O . ASN A 1 80 ? -25.345 19.084 -15.434 1.00 68.56 80 ASN A O 1
ATOM 581 N N . GLY A 1 81 ? -27.210 17.976 -15.999 1.00 66.81 81 GLY A N 1
ATOM 582 C CA . GLY A 1 81 ? -27.052 16.861 -15.042 1.00 66.81 81 GLY A CA 1
ATOM 583 C C . GLY A 1 81 ? -26.129 15.740 -15.535 1.00 66.81 81 GLY A C 1
ATOM 584 O O . GLY A 1 81 ? -25.389 15.934 -16.503 1.00 66.81 81 GLY A O 1
ATOM 585 N N . SER A 1 82 ? -26.221 14.544 -14.946 1.00 68.62 82 SER A N 1
ATOM 586 C CA . SER A 1 82 ? -25.332 13.411 -15.255 1.00 68.62 82 SER A CA 1
ATOM 587 C C . SER A 1 82 ? -25.927 12.360 -16.216 1.00 68.62 82 SER A C 1
ATOM 589 O O . SER A 1 82 ? -27.096 11.991 -16.114 1.00 68.62 82 SER A O 1
ATOM 591 N N . ALA A 1 83 ? -25.147 11.855 -17.179 1.00 65.19 83 ALA A N 1
ATOM 592 C CA . ALA A 1 83 ? -25.526 10.712 -18.032 1.00 65.19 83 ALA A CA 1
ATOM 593 C C . ALA A 1 83 ? -24.786 9.420 -17.645 1.00 65.19 83 ALA A C 1
ATOM 595 O O . ALA A 1 83 ? -23.597 9.462 -17.340 1.00 65.19 83 ALA A O 1
ATOM 596 N N . ARG A 1 84 ? -25.466 8.271 -17.725 1.00 67.69 84 ARG A N 1
ATOM 597 C CA . ARG A 1 84 ? -24.870 6.924 -17.680 1.00 67.69 84 ARG A CA 1
ATOM 598 C C . ARG A 1 84 ? -25.270 6.173 -18.950 1.00 67.69 84 ARG A C 1
ATOM 600 O O . ARG A 1 84 ? -26.463 5.959 -19.142 1.00 67.69 84 ARG A O 1
ATOM 607 N N . ASN A 1 85 ? -24.297 5.795 -19.777 1.00 67.19 85 ASN A N 1
ATOM 608 C CA . ASN A 1 85 ? -24.482 5.184 -21.096 1.00 67.19 85 ASN A CA 1
ATOM 609 C C . ASN A 1 85 ? -25.287 6.080 -22.063 1.00 67.19 85 ASN A C 1
ATOM 611 O O . ASN A 1 85 ? -26.494 5.921 -22.202 1.00 67.19 85 ASN A O 1
ATOM 615 N N . GLY A 1 86 ? -24.685 7.115 -22.661 1.00 68.19 86 GLY A N 1
ATOM 616 C CA . GLY A 1 86 ? -25.430 8.007 -23.571 1.00 68.19 86 GLY A CA 1
ATOM 617 C C . GLY A 1 86 ? -24.812 9.378 -23.853 1.00 68.19 86 GLY A C 1
ATOM 618 O O . GLY A 1 86 ? -23.802 9.754 -23.260 1.00 68.19 86 GLY A O 1
ATOM 619 N N . SER A 1 87 ? -25.423 10.146 -24.764 1.00 67.00 87 SER A N 1
ATOM 620 C CA . SER A 1 87 ? -24.854 11.394 -25.297 1.00 67.00 87 SER A CA 1
ATOM 621 C C . SER A 1 87 ? -25.533 12.667 -24.772 1.00 67.00 87 SER A C 1
ATOM 623 O O . SER A 1 87 ? -26.758 12.765 -24.674 1.00 67.00 87 SER A O 1
ATO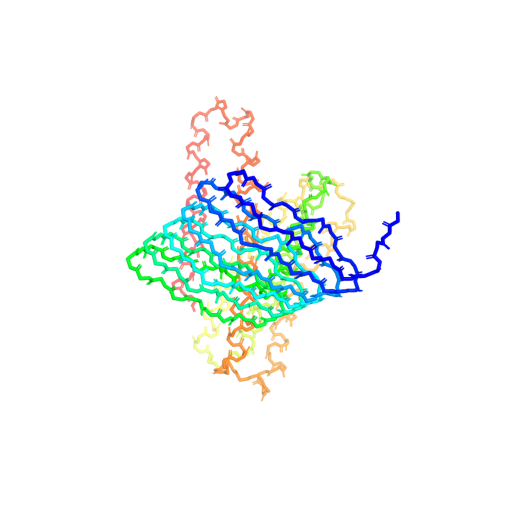M 625 N N . ARG A 1 88 ? -24.741 13.695 -24.435 1.00 66.12 88 ARG A N 1
ATOM 626 C CA . ARG A 1 88 ? -25.259 15.013 -24.012 1.00 66.12 88 ARG A CA 1
ATOM 627 C C . ARG A 1 88 ? -24.680 16.150 -24.854 1.00 66.12 88 ARG A C 1
ATOM 629 O O . ARG A 1 88 ? -23.467 16.334 -24.908 1.00 66.12 88 ARG A O 1
ATOM 636 N N . ARG A 1 89 ? -25.550 16.969 -25.457 1.00 66.56 89 ARG A N 1
ATOM 637 C CA . ARG A 1 89 ? -25.173 18.182 -26.208 1.00 66.56 89 ARG A CA 1
ATOM 638 C C . ARG A 1 89 ? -25.663 19.425 -25.479 1.00 66.56 89 ARG A C 1
ATOM 640 O O . ARG A 1 89 ? -26.872 19.611 -25.313 1.00 66.56 89 ARG A O 1
ATOM 647 N N . ASN A 1 90 ? -24.732 20.273 -25.046 1.00 67.50 90 ASN A N 1
ATOM 648 C CA . ASN A 1 90 ? -25.101 21.532 -24.410 1.00 67.50 90 ASN A CA 1
ATOM 649 C C . ASN A 1 90 ? -25.455 22.603 -25.464 1.00 67.50 90 ASN A C 1
ATOM 651 O O . ASN A 1 90 ? -24.953 22.570 -26.587 1.00 67.50 90 ASN A O 1
ATOM 655 N N . GLY A 1 91 ? -26.357 23.520 -25.110 1.00 63.41 91 GLY A N 1
ATOM 656 C CA . GLY A 1 91 ? -26.783 24.643 -25.957 1.00 63.41 91 GLY A CA 1
ATOM 657 C C . GLY A 1 91 ? -26.032 25.935 -25.618 1.00 63.41 91 GLY A C 1
ATOM 658 O O . GLY A 1 91 ? -25.330 25.985 -24.611 1.00 63.41 91 GLY A O 1
ATOM 659 N N . SER A 1 92 ? -26.187 26.990 -26.426 1.00 64.94 92 SER A N 1
ATOM 660 C CA . SER A 1 92 ? -25.431 28.247 -26.279 1.00 64.94 92 SER A CA 1
ATOM 661 C C . SER A 1 92 ? -26.131 29.316 -25.425 1.00 64.94 92 SER A C 1
ATOM 663 O O . SER A 1 92 ? -27.357 29.479 -25.501 1.00 64.94 92 SER A O 1
ATOM 665 N N . ALA A 1 93 ? -25.375 30.036 -24.587 1.00 62.56 93 ALA A N 1
ATOM 666 C CA . ALA A 1 93 ? -25.873 31.076 -23.673 1.00 62.56 93 ALA A CA 1
ATOM 667 C C . ALA A 1 93 ? -25.337 32.478 -24.012 1.00 62.56 93 ALA A C 1
ATOM 669 O O . ALA A 1 93 ? -24.180 32.615 -24.393 1.00 62.56 93 ALA A O 1
ATOM 670 N N . ARG A 1 94 ? -26.170 33.520 -23.870 1.00 63.22 94 ARG A N 1
ATOM 671 C CA . ARG A 1 94 ? -25.778 34.935 -24.027 1.00 63.22 94 ARG A CA 1
ATOM 672 C C . ARG A 1 94 ? -26.081 35.694 -22.730 1.00 63.22 94 ARG A C 1
ATOM 674 O O . ARG A 1 94 ? -27.242 35.689 -22.321 1.00 63.22 94 ARG A O 1
ATOM 681 N N . ASN A 1 95 ? -25.075 36.325 -22.122 1.00 63.72 95 ASN A N 1
ATOM 682 C CA . ASN A 1 95 ? -25.144 37.014 -20.825 1.00 63.72 95 ASN A CA 1
ATOM 683 C C . ASN A 1 95 ? -25.490 36.074 -19.643 1.00 63.72 95 ASN A C 1
ATOM 685 O O . ASN A 1 95 ?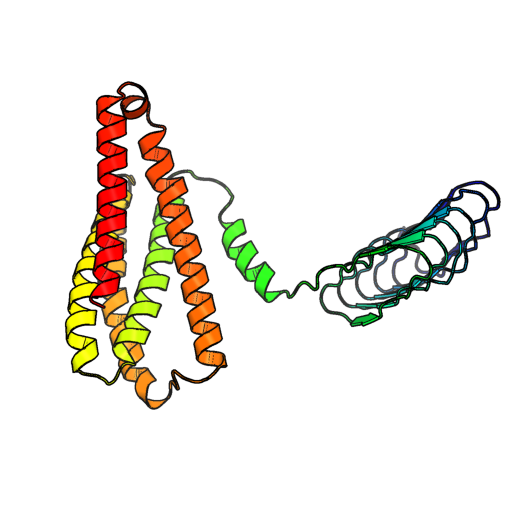 -26.605 36.095 -19.140 1.00 63.72 95 ASN A O 1
ATOM 689 N N . GLY A 1 96 ? -24.606 35.149 -19.243 1.00 67.12 96 GLY A N 1
ATOM 690 C CA . GLY A 1 96 ? -24.909 34.209 -18.142 1.00 67.12 96 GLY A CA 1
ATOM 691 C C . GLY A 1 96 ? -23.963 33.012 -17.990 1.00 67.12 96 GLY A C 1
ATOM 692 O O . GLY A 1 96 ? -23.036 32.843 -18.777 1.00 67.12 96 GLY A O 1
ATOM 693 N N . SER A 1 97 ? -24.194 32.159 -16.983 1.00 64.62 97 SER A N 1
ATOM 694 C CA . SER A 1 97 ? -23.300 31.039 -16.641 1.00 64.62 97 SER A CA 1
ATOM 695 C C . SER A 1 97 ? -23.770 29.688 -17.193 1.00 64.62 97 SER A C 1
ATOM 697 O O . SER A 1 97 ? -24.952 29.338 -17.128 1.00 64.62 97 SER A O 1
ATOM 699 N N . ALA A 1 98 ? -22.840 28.889 -17.725 1.00 62.91 98 ALA A N 1
ATOM 700 C CA . ALA A 1 98 ? -23.121 27.554 -18.259 1.00 62.91 98 ALA A CA 1
ATOM 701 C C . ALA A 1 98 ? -22.222 26.485 -17.618 1.00 62.91 98 ALA A C 1
ATOM 703 O O . ALA A 1 98 ? -21.005 26.489 -17.781 1.00 62.91 98 ALA A O 1
ATOM 704 N N . ARG A 1 99 ? -22.825 25.516 -16.920 1.00 65.44 99 ARG A N 1
ATOM 705 C CA . ARG A 1 99 ? -22.134 24.358 -16.340 1.00 65.44 99 ARG A CA 1
ATOM 706 C C . ARG A 1 99 ? -22.492 23.081 -17.091 1.00 65.44 99 ARG A C 1
ATOM 708 O O . ARG A 1 99 ? -23.652 22.652 -17.107 1.00 65.44 99 ARG A O 1
ATOM 715 N N . ASN A 1 100 ? -21.480 22.458 -17.688 1.00 65.44 100 ASN A N 1
ATOM 716 C CA . ASN A 1 100 ? -21.619 21.153 -18.318 1.00 65.44 100 ASN A CA 1
ATOM 717 C C . ASN A 1 100 ? -21.738 20.051 -17.261 1.00 65.44 100 ASN A C 1
ATOM 719 O O . ASN A 1 100 ? -21.140 20.111 -16.189 1.00 65.44 100 ASN A O 1
ATOM 723 N N . GLY A 1 101 ? -22.533 19.038 -17.583 1.00 63.78 101 GLY A N 1
ATOM 724 C CA . GLY A 1 101 ? -22.772 17.884 -16.726 1.00 63.78 101 GLY A CA 1
ATOM 725 C C . GLY A 1 101 ? -21.739 16.781 -16.937 1.00 63.78 101 GLY A C 1
ATOM 726 O O . GLY A 1 101 ? -20.991 16.799 -17.918 1.00 63.78 101 GLY A O 1
ATOM 727 N N . SER A 1 102 ? -21.715 15.812 -16.026 1.00 65.12 102 SER A N 1
ATOM 728 C CA . SER A 1 102 ? -20.888 14.607 -16.117 1.00 65.12 102 SER A CA 1
ATOM 729 C C . SER A 1 102 ? -21.560 13.513 -16.971 1.00 65.12 102 SER A C 1
ATOM 731 O O . SER A 1 102 ? -22.769 13.487 -17.168 1.00 65.12 102 SER A O 1
ATOM 733 N N . ALA A 1 103 ? -20.773 12.604 -17.530 1.00 60.62 103 ALA A N 1
ATOM 734 C CA . ALA A 1 103 ? -21.198 11.457 -18.326 1.00 60.62 103 ALA A CA 1
ATOM 735 C C . ALA A 1 103 ? -20.250 10.292 -18.034 1.00 60.62 103 ALA A C 1
ATOM 737 O O . ALA A 1 103 ? -19.032 10.504 -18.009 1.00 60.62 103 ALA A O 1
ATOM 738 N N . ARG A 1 104 ? -20.835 9.116 -17.806 1.00 62.78 104 ARG A N 1
ATOM 739 C CA . ARG A 1 104 ? -20.197 7.812 -17.607 1.00 62.78 104 ARG A CA 1
ATOM 740 C C . ARG A 1 104 ? -20.520 6.965 -18.838 1.00 62.78 104 ARG A C 1
ATOM 742 O O . ARG A 1 104 ? -21.703 6.766 -19.109 1.00 62.78 104 ARG A O 1
ATOM 749 N N . ASN A 1 105 ? -19.489 6.536 -19.564 1.00 62.28 105 ASN A N 1
ATOM 750 C CA . ASN A 1 105 ? -19.582 5.806 -20.833 1.00 62.28 105 ASN A CA 1
ATOM 751 C C . ASN A 1 105 ? -20.475 6.511 -21.888 1.00 62.28 105 ASN A C 1
ATOM 753 O O . ASN A 1 105 ? -21.643 6.183 -22.061 1.00 62.28 105 ASN A O 1
ATOM 757 N N . GLY A 1 106 ? -19.989 7.580 -22.531 1.00 64.38 106 GLY A N 1
ATOM 758 C CA . GLY A 1 106 ? -20.782 8.321 -23.524 1.00 64.38 106 GLY A CA 1
ATOM 759 C C . GLY A 1 106 ? -20.167 9.645 -23.989 1.00 64.38 106 GLY A C 1
ATOM 760 O O . GLY A 1 106 ? -19.225 10.152 -23.378 1.00 64.38 106 GLY A O 1
ATOM 761 N N . SER A 1 107 ? -20.700 10.220 -25.072 1.00 60.97 107 SER A N 1
ATOM 762 C CA . SER A 1 107 ? -20.145 11.411 -25.735 1.00 60.97 107 SER A CA 1
ATOM 763 C C . SER A 1 107 ? -20.739 12.734 -25.226 1.00 60.97 107 SER A C 1
ATOM 765 O O . SER A 1 107 ? -21.932 12.849 -24.919 1.00 60.97 107 SER A O 1
ATOM 767 N N . ARG A 1 108 ? -19.901 13.778 -25.139 1.00 63.84 108 ARG A N 1
ATOM 768 C CA . ARG A 1 108 ? -20.325 15.147 -24.797 1.00 63.84 108 ARG A CA 1
ATOM 769 C C . ARG A 1 108 ? -19.954 16.112 -25.910 1.00 63.84 108 ARG A C 1
ATOM 771 O O . ARG A 1 108 ? -18.866 16.020 -26.462 1.00 63.84 108 ARG A O 1
ATOM 778 N N . ARG A 1 109 ? -20.832 17.078 -26.193 1.00 62.66 109 ARG A N 1
ATOM 779 C CA . ARG A 1 109 ? -20.532 18.195 -27.103 1.00 62.66 109 ARG A CA 1
ATOM 780 C C . ARG A 1 109 ? -20.719 19.519 -26.365 1.00 62.66 109 ARG A C 1
ATOM 782 O O . ARG A 1 109 ? -21.816 19.783 -25.855 1.00 62.66 109 ARG A O 1
ATOM 789 N N . ASN A 1 110 ? -19.639 20.299 -26.274 1.00 61.78 110 ASN A N 1
ATOM 790 C CA . ASN A 1 110 ? -19.604 21.560 -25.532 1.00 61.78 110 ASN A CA 1
ATOM 791 C C . ASN A 1 110 ? -20.542 22.605 -26.151 1.00 61.78 110 ASN A C 1
ATOM 793 O O . ASN A 1 110 ? -20.713 22.661 -27.367 1.00 61.78 110 ASN A O 1
ATOM 797 N N . GLY A 1 111 ? -21.163 23.416 -25.295 1.00 58.56 111 GLY A N 1
ATOM 798 C CA . GLY A 1 111 ? -21.909 24.610 -25.697 1.00 58.56 111 GLY A CA 1
ATOM 799 C C . GLY A 1 111 ? -21.047 25.859 -25.514 1.00 58.56 111 GLY A C 1
ATOM 800 O O . GLY A 1 111 ? -20.128 25.846 -24.700 1.00 58.56 111 GLY A O 1
ATOM 801 N N . SER A 1 112 ? -21.348 26.928 -26.250 1.00 60.28 112 SER A N 1
ATOM 802 C CA . SER A 1 112 ? -20.648 28.217 -26.172 1.00 60.28 112 SER A CA 1
ATOM 803 C C . SER A 1 112 ? -21.406 29.239 -25.312 1.00 60.28 112 SER A C 1
ATOM 805 O O . SER A 1 112 ? -22.641 29.266 -25.309 1.00 60.28 112 SER A O 1
ATOM 807 N N . ALA A 1 113 ? -20.681 30.095 -24.589 1.00 58.41 113 ALA A N 1
ATOM 808 C CA . ALA A 1 113 ? -21.236 31.241 -23.867 1.00 58.41 113 ALA A CA 1
ATOM 809 C C . ALA A 1 113 ? -20.664 32.549 -24.442 1.00 58.41 113 ALA A C 1
ATOM 811 O O . ALA A 1 113 ? -19.476 32.611 -24.737 1.00 58.41 113 ALA A O 1
ATOM 812 N N . ARG A 1 114 ? -21.501 33.579 -24.625 1.00 58.75 114 ARG A N 1
ATOM 813 C CA . ARG A 1 114 ? -21.100 34.932 -25.063 1.00 58.75 114 ARG A CA 1
ATOM 814 C C . ARG A 1 114 ? -21.447 35.928 -23.950 1.00 58.75 114 ARG A C 1
ATOM 816 O O . ARG A 1 114 ? -22.623 36.003 -23.588 1.00 58.75 114 ARG A O 1
ATOM 823 N N . ASN A 1 115 ? -20.453 36.646 -23.417 1.00 57.03 115 ASN A N 1
ATOM 824 C CA . ASN A 1 115 ? -20.508 37.395 -22.145 1.00 57.03 115 ASN A CA 1
ATOM 825 C C . ASN A 1 115 ? -20.959 36.522 -20.959 1.00 57.03 115 ASN A C 1
ATOM 827 O O . ASN A 1 115 ? -22.111 36.563 -20.543 1.00 57.03 115 ASN A O 1
ATOM 831 N N . GLY A 1 116 ? -20.085 35.666 -20.429 1.00 61.72 116 GLY A N 1
ATOM 832 C CA . GLY A 1 116 ? -20.398 34.855 -19.248 1.00 61.72 116 GLY A CA 1
ATOM 833 C C . GLY A 1 116 ? -19.392 33.738 -18.980 1.00 61.72 116 GLY A C 1
ATOM 834 O O . GLY A 1 116 ? -18.529 33.469 -19.810 1.00 61.72 116 GLY A O 1
ATOM 835 N N . SER A 1 117 ? -19.506 33.076 -17.824 1.00 57.78 117 SER A N 1
ATOM 836 C CA . SER A 1 117 ? -18.554 32.052 -17.370 1.00 57.78 117 SER A CA 1
ATOM 837 C C . SER A 1 117 ? -19.030 30.617 -17.647 1.00 57.78 117 SER A C 1
ATOM 839 O O . SER A 1 117 ? -20.177 30.238 -17.383 1.00 57.78 117 SER A O 1
ATOM 841 N N . GLY A 1 118 ? -18.131 29.791 -18.189 1.00 57.56 118 GLY A N 1
ATOM 842 C CA . GLY A 1 118 ? -18.353 28.365 -18.439 1.00 57.56 118 GLY A CA 1
ATOM 843 C C . GLY A 1 118 ? -17.563 27.479 -17.470 1.00 57.56 118 GLY A C 1
ATOM 844 O O . GLY A 1 118 ? -16.401 27.757 -17.205 1.00 57.56 118 GLY A O 1
ATOM 845 N N . ARG A 1 119 ? -18.157 26.389 -16.958 1.00 58.56 119 ARG A N 1
ATOM 846 C CA . ARG A 1 119 ? -17.428 25.334 -16.213 1.00 58.56 119 ARG A CA 1
ATOM 847 C C . ARG A 1 119 ? -17.686 23.949 -16.815 1.00 58.56 119 ARG A C 1
ATOM 849 O O . ARG A 1 119 ? -18.843 23.545 -16.978 1.00 58.56 119 ARG A O 1
ATOM 856 N N . ASN A 1 120 ? -16.616 23.206 -17.108 1.00 60.19 120 ASN A N 1
ATOM 857 C CA . ASN A 1 120 ? -16.682 21.831 -17.614 1.00 60.19 120 ASN A CA 1
ATOM 858 C C . ASN A 1 120 ? -16.839 20.807 -16.472 1.00 60.19 120 ASN A C 1
ATOM 860 O O . ASN A 1 120 ? -16.387 21.035 -15.355 1.00 60.19 120 ASN A O 1
ATOM 864 N N . GLY A 1 121 ? -17.512 19.684 -16.741 1.00 57.75 121 GLY A N 1
ATOM 865 C CA . GLY A 1 121 ? -17.638 18.564 -15.796 1.00 57.75 121 GLY A CA 1
ATOM 866 C C . GLY A 1 121 ? -16.634 17.445 -16.097 1.00 57.75 121 GLY A C 1
ATOM 867 O O . GLY A 1 121 ? -16.311 17.217 -17.260 1.00 57.75 121 GLY A O 1
ATOM 868 N N . SER A 1 122 ? -16.202 16.688 -15.088 1.00 56.41 122 SER A N 1
ATOM 869 C CA . SER A 1 122 ? -15.212 15.600 -15.210 1.00 56.41 122 SER A CA 1
ATOM 870 C C . SER A 1 122 ? -15.721 14.382 -16.003 1.00 56.41 122 SER A C 1
ATOM 872 O O . SER A 1 122 ? -16.910 14.037 -15.937 1.00 56.41 122 SER A O 1
ATOM 874 N N . ARG A 1 123 ? -14.849 13.742 -16.803 1.00 54.69 123 ARG A N 1
ATOM 875 C CA . ARG A 1 123 ? -15.073 12.429 -17.453 1.00 54.69 123 ARG A CA 1
ATOM 876 C C . ARG A 1 123 ? -14.652 11.342 -16.472 1.00 54.69 123 ARG A C 1
ATOM 878 O O . ARG A 1 123 ? -13.506 11.315 -16.055 1.00 54.69 123 ARG A O 1
ATOM 885 N N . TRP A 1 124 ? -15.592 10.478 -16.104 1.00 49.38 124 TRP A N 1
ATOM 886 C CA . TRP A 1 124 ? -15.332 9.386 -15.172 1.00 49.38 124 TRP A CA 1
ATOM 887 C C . TRP A 1 124 ? -15.164 8.092 -15.964 1.00 49.38 124 TRP A C 1
ATOM 889 O O . TRP A 1 124 ? -16.130 7.652 -16.594 1.00 49.38 124 TRP A O 1
ATOM 899 N N . ASN A 1 125 ? -13.961 7.518 -15.938 1.00 55.44 125 ASN A N 1
ATOM 900 C CA . ASN A 1 125 ? -13.707 6.157 -16.408 1.00 55.44 125 ASN A CA 1
ATOM 901 C C . ASN A 1 125 ? -14.045 5.161 -15.290 1.00 55.44 125 ASN A C 1
ATOM 903 O O . ASN A 1 125 ? -13.862 5.461 -14.111 1.00 55.44 125 ASN A O 1
ATOM 907 N N . ASP A 1 126 ? -14.562 3.993 -15.664 1.00 50.62 126 ASP A N 1
ATOM 908 C CA . ASP A 1 126 ? -15.023 2.981 -14.707 1.00 50.62 126 ASP A CA 1
ATOM 909 C C . ASP A 1 126 ? -13.879 2.224 -14.024 1.00 50.62 126 ASP A C 1
ATOM 911 O O . ASP A 1 126 ? -14.031 1.845 -12.867 1.00 50.62 126 ASP A O 1
ATOM 915 N N . SER A 1 127 ? -12.700 2.161 -14.653 1.00 47.16 127 SER A N 1
ATOM 916 C CA . SER A 1 127 ? -11.479 1.605 -14.049 1.00 47.16 127 SER A CA 1
ATOM 917 C C . SER A 1 127 ? -11.073 2.320 -12.761 1.00 47.16 127 SER A C 1
ATOM 919 O O . SER A 1 127 ? -10.851 1.673 -11.747 1.00 47.16 127 SER A O 1
ATOM 921 N N . ALA A 1 128 ? -11.059 3.659 -12.762 1.00 44.44 128 ALA A N 1
ATOM 922 C CA . ALA A 1 128 ? -10.666 4.442 -11.587 1.00 44.44 128 ALA A CA 1
ATOM 923 C C . ALA A 1 128 ? -11.661 4.303 -10.424 1.00 44.44 128 ALA A C 1
ATOM 925 O O . ALA A 1 128 ? -11.294 4.503 -9.272 1.00 44.44 128 ALA A O 1
ATOM 926 N N . ARG A 1 129 ? -12.922 3.952 -10.718 1.00 45.97 129 ARG A N 1
ATOM 927 C CA . ARG A 1 129 ? -13.924 3.685 -9.685 1.00 45.97 129 ARG A CA 1
ATOM 928 C C . ARG A 1 129 ? -13.846 2.279 -9.138 1.00 45.97 129 ARG A C 1
ATOM 930 O O . ARG A 1 129 ? -13.941 2.169 -7.939 1.00 45.97 129 ARG A O 1
ATOM 937 N N . ASN A 1 130 ? -13.639 1.243 -9.945 1.00 46.81 130 ASN A N 1
ATOM 938 C CA . ASN A 1 130 ? -13.451 -0.106 -9.393 1.00 46.81 130 ASN A CA 1
ATOM 939 C C . ASN A 1 130 ? -12.224 -0.168 -8.478 1.00 46.81 130 ASN A C 1
ATOM 941 O O . ASN A 1 130 ? -12.240 -0.866 -7.479 1.00 46.81 130 ASN A O 1
ATOM 945 N N . PHE A 1 131 ? -11.203 0.628 -8.786 1.00 43.28 131 PHE A N 1
ATOM 946 C CA . PHE A 1 131 ? -10.018 0.773 -7.958 1.00 43.28 131 PHE A CA 1
ATOM 947 C C . PHE A 1 131 ? -10.323 1.513 -6.644 1.00 43.28 131 PHE A C 1
ATOM 949 O O . PHE A 1 131 ? -10.067 0.992 -5.568 1.00 43.28 131 PHE A O 1
ATOM 956 N N . LEU A 1 132 ? -10.967 2.686 -6.706 1.00 40.22 132 LEU A N 1
ATOM 957 C CA . LEU A 1 132 ? -11.362 3.424 -5.499 1.00 40.22 132 LEU A CA 1
ATOM 958 C C . LEU A 1 132 ? -12.448 2.704 -4.682 1.00 40.22 132 LEU A C 1
ATOM 960 O O . LEU A 1 132 ? -12.509 2.879 -3.478 1.00 40.22 132 LEU A O 1
ATOM 964 N N . GLU A 1 133 ? -13.310 1.918 -5.324 1.00 44.59 133 GLU A N 1
ATOM 965 C CA . GLU A 1 133 ? -14.329 1.076 -4.694 1.00 44.59 133 GLU A CA 1
ATOM 966 C C . GLU A 1 133 ? -13.700 -0.180 -4.103 1.00 44.59 133 GLU A C 1
ATOM 968 O O . GLU A 1 133 ? -14.144 -0.570 -3.048 1.00 44.59 133 GLU A O 1
ATOM 973 N N . PHE A 1 134 ? -12.638 -0.763 -4.670 1.00 47.94 134 PHE A N 1
ATOM 974 C CA . PHE A 1 134 ? -11.835 -1.779 -3.977 1.00 47.94 134 PHE A CA 1
ATOM 975 C C . PHE A 1 134 ? -11.249 -1.205 -2.675 1.00 47.94 134 PHE A C 1
ATOM 977 O O . PHE A 1 134 ? -11.348 -1.838 -1.632 1.00 47.94 134 PHE A O 1
ATOM 984 N N . PHE A 1 135 ? -10.763 0.044 -2.700 1.00 44.34 135 PHE A N 1
ATOM 985 C CA . PHE A 1 135 ? -10.276 0.750 -1.505 1.00 44.34 135 PHE A CA 1
ATOM 986 C C . PHE A 1 135 ? -11.385 1.231 -0.545 1.00 44.34 135 PHE A C 1
ATOM 988 O O . PHE A 1 135 ? -11.174 1.264 0.661 1.00 44.34 135 PHE A O 1
ATOM 995 N N . LEU A 1 136 ? -12.570 1.604 -1.041 1.00 41.47 136 LEU A N 1
ATOM 996 C CA . LEU A 1 136 ? -13.715 2.039 -0.222 1.00 41.47 136 LEU A CA 1
ATOM 997 C C . LEU A 1 136 ? -14.576 0.868 0.277 1.00 41.47 136 LEU A C 1
ATOM 999 O O . LEU A 1 136 ? -15.257 1.021 1.287 1.00 41.47 136 LEU A O 1
ATOM 1003 N N . PHE A 1 137 ? -14.535 -0.286 -0.394 1.00 43.75 137 PHE A N 1
ATOM 1004 C CA . PHE A 1 137 ? -15.169 -1.544 0.016 1.00 43.75 137 PHE A CA 1
ATOM 1005 C C . PHE A 1 137 ? -14.552 -2.079 1.313 1.00 43.75 137 PHE A C 1
ATOM 1007 O O . PHE A 1 137 ? -15.247 -2.726 2.085 1.00 43.75 137 PHE A O 1
ATOM 1014 N N . PHE A 1 138 ? -13.310 -1.696 1.626 1.00 44.12 138 PHE A N 1
ATOM 1015 C CA . PHE A 1 138 ? -12.687 -1.943 2.930 1.00 44.12 138 PHE A CA 1
ATOM 1016 C C . PHE A 1 138 ? -13.228 -1.074 4.079 1.00 44.12 138 PHE A C 1
ATOM 1018 O O . PHE A 1 138 ? -12.769 -1.203 5.210 1.00 44.12 138 PHE A O 1
ATOM 1025 N N . ARG A 1 139 ? -14.225 -0.205 3.846 1.00 52.97 139 ARG A N 1
ATOM 1026 C CA . ARG A 1 139 ? -14.842 0.609 4.903 1.00 52.97 139 ARG A CA 1
ATOM 1027 C C . ARG A 1 139 ? -16.169 0.053 5.425 1.00 52.97 139 ARG A C 1
ATOM 1029 O O . ARG A 1 139 ? -17.143 0.799 5.425 1.00 52.97 139 ARG A O 1
ATOM 1036 N N . VAL A 1 140 ? -16.207 -1.182 5.933 1.00 43.38 140 VAL A N 1
ATOM 1037 C CA . VAL A 1 140 ? -17.263 -1.629 6.870 1.00 43.38 140 VAL A CA 1
ATOM 1038 C C . VAL A 1 140 ? -16.733 -2.723 7.827 1.00 43.38 140 VAL A C 1
ATOM 1040 O O . VAL A 1 140 ? -16.393 -3.811 7.388 1.00 43.38 140 VAL A O 1
ATOM 1043 N N . GLU A 1 141 ? -16.681 -2.383 9.124 1.00 45.97 141 GLU A N 1
ATOM 1044 C CA . GLU A 1 141 ? -16.709 -3.225 10.349 1.00 45.97 141 GLU A CA 1
ATOM 1045 C C . GLU A 1 141 ? -15.773 -4.449 10.520 1.00 45.97 141 GLU A C 1
ATOM 1047 O O . GLU A 1 141 ? -16.141 -5.577 10.219 1.00 45.97 141 GLU A O 1
ATOM 1052 N N . THR A 1 142 ? -14.614 -4.251 11.178 1.00 44.31 142 THR A N 1
ATOM 1053 C CA . THR A 1 142 ? -14.207 -4.832 12.497 1.00 44.31 142 THR A CA 1
ATOM 1054 C C . THR A 1 142 ? -12.731 -4.478 12.807 1.00 44.31 142 THR A C 1
ATOM 1056 O O . THR A 1 142 ? -11.811 -4.771 12.054 1.00 44.31 142 THR A O 1
ATOM 1059 N N . VAL A 1 143 ? -12.488 -3.783 13.925 1.00 55.88 143 VAL A N 1
ATOM 1060 C CA . VAL A 1 143 ? -11.508 -2.668 14.031 1.00 55.88 143 VAL A CA 1
ATOM 1061 C C . VAL A 1 143 ? -10.007 -3.027 14.168 1.00 55.88 143 VAL A C 1
ATOM 1063 O O . VAL A 1 143 ? -9.182 -2.125 14.171 1.00 55.88 143 VAL A O 1
ATOM 1066 N N . ARG A 1 144 ? -9.578 -4.293 14.236 1.00 55.84 144 ARG A N 1
ATOM 1067 C CA . ARG A 1 144 ? -8.122 -4.620 14.321 1.00 55.84 144 ARG A CA 1
ATOM 1068 C C . ARG A 1 144 ? -7.670 -5.877 13.586 1.00 55.84 144 ARG A C 1
ATOM 1070 O O . ARG A 1 144 ? -6.488 -6.065 13.335 1.00 55.84 144 ARG A O 1
ATOM 1077 N N . VAL A 1 145 ? -8.604 -6.764 13.280 1.00 58.91 145 VAL A N 1
ATOM 1078 C CA . VAL A 1 145 ? -8.321 -8.077 12.698 1.00 58.91 145 VAL A CA 1
ATOM 1079 C C . VAL A 1 145 ? -8.250 -7.932 11.172 1.00 58.91 145 VAL A C 1
ATOM 1081 O O . VAL A 1 145 ? -7.269 -8.303 10.528 1.00 58.91 145 VAL A O 1
ATOM 1084 N N . GLU A 1 146 ? -9.231 -7.250 10.594 1.00 63.03 146 GLU A N 1
ATOM 1085 C CA . GLU A 1 146 ? -9.264 -6.968 9.160 1.00 63.03 146 GLU A CA 1
ATOM 1086 C C . GLU A 1 146 ? -8.112 -6.049 8.720 1.00 63.03 146 GLU A C 1
ATOM 1088 O O . GLU A 1 146 ? -7.490 -6.309 7.694 1.00 63.03 146 GLU A O 1
ATOM 1093 N N . THR A 1 147 ? -7.731 -5.047 9.524 1.00 66.69 147 THR A N 1
ATOM 1094 C CA . THR A 1 147 ? -6.653 -4.094 9.182 1.00 66.69 147 THR A CA 1
ATOM 1095 C C . THR A 1 147 ? -5.305 -4.779 8.951 1.00 66.69 147 THR A C 1
ATOM 1097 O O . THR A 1 147 ? -4.608 -4.453 7.995 1.00 66.69 147 THR A O 1
ATOM 1100 N N . VAL A 1 148 ? -4.965 -5.792 9.754 1.00 74.88 148 VAL A N 1
ATOM 1101 C CA . VAL A 1 148 ? -3.720 -6.569 9.600 1.00 74.88 148 VAL A CA 1
ATOM 1102 C C . VAL A 1 148 ? -3.734 -7.405 8.323 1.00 74.88 148 VAL A C 1
ATOM 1104 O O . VAL A 1 148 ? -2.715 -7.511 7.649 1.00 74.88 148 VAL A O 1
ATOM 1107 N N . SER A 1 149 ? -4.895 -7.949 7.954 1.00 76.75 149 SER A N 1
ATOM 1108 C CA . SER A 1 149 ? -5.043 -8.722 6.714 1.00 76.75 149 SER A CA 1
ATOM 1109 C C . SER A 1 149 ? -4.942 -7.810 5.476 1.00 76.75 149 SER A C 1
ATOM 1111 O O . SER A 1 149 ? -4.394 -8.201 4.447 1.00 76.75 149 SER A O 1
ATOM 1113 N N . VAL A 1 150 ? -5.422 -6.564 5.573 1.00 77.56 150 VAL A N 1
ATOM 1114 C CA . VAL A 1 150 ? -5.273 -5.547 4.516 1.00 77.56 150 VAL A CA 1
ATOM 1115 C C . VAL A 1 150 ? -3.835 -5.046 4.409 1.00 77.56 150 VAL A C 1
ATOM 1117 O O . VAL A 1 150 ? -3.331 -4.878 3.297 1.00 77.56 150 VAL A O 1
ATOM 1120 N N . LEU A 1 151 ? -3.168 -4.832 5.545 1.00 78.81 151 LEU A N 1
ATOM 1121 C CA . LEU A 1 151 ? -1.750 -4.486 5.595 1.00 78.81 151 LEU A CA 1
ATOM 1122 C C . LEU A 1 151 ? -0.912 -5.571 4.910 1.00 78.81 151 LEU A C 1
ATOM 1124 O O . LEU A 1 151 ? -0.099 -5.258 4.045 1.00 78.81 151 LEU A O 1
ATOM 1128 N N . GLU A 1 152 ? -1.162 -6.839 5.235 1.00 83.50 152 GLU A N 1
ATOM 1129 C CA . GLU A 1 152 ? -0.503 -7.982 4.607 1.00 83.50 152 GLU A CA 1
ATOM 1130 C C . GLU A 1 152 ? -0.722 -8.004 3.087 1.00 83.50 152 GLU A C 1
ATOM 1132 O O . GLU A 1 152 ? 0.239 -8.129 2.332 1.00 83.50 152 GLU A O 1
ATOM 1137 N N . LEU A 1 153 ? -1.955 -7.791 2.614 1.00 82.25 153 LEU A N 1
ATOM 1138 C CA . LEU A 1 153 ? -2.246 -7.712 1.180 1.00 82.25 153 LEU A CA 1
ATOM 1139 C C . LEU A 1 153 ? -1.486 -6.564 0.492 1.00 82.25 153 LEU A C 1
ATOM 1141 O O . LEU A 1 153 ? -0.981 -6.733 -0.620 1.00 82.25 153 LEU A O 1
ATOM 1145 N N . GLY A 1 154 ? -1.393 -5.402 1.144 1.00 81.56 154 GLY A N 1
ATOM 1146 C CA . GLY A 1 154 ? -0.637 -4.253 0.646 1.00 81.56 154 GLY A CA 1
ATOM 1147 C C . GLY A 1 154 ? 0.858 -4.537 0.525 1.00 81.56 154 GLY A C 1
ATOM 1148 O O . GLY A 1 154 ? 1.452 -4.245 -0.511 1.00 81.56 154 GLY A O 1
ATOM 1149 N N . ILE A 1 155 ? 1.438 -5.164 1.547 1.00 84.00 155 ILE A N 1
ATOM 1150 C CA . ILE A 1 155 ? 2.844 -5.583 1.574 1.00 84.00 155 ILE A CA 1
ATOM 1151 C C . ILE A 1 155 ? 3.117 -6.644 0.503 1.00 84.00 155 ILE A C 1
ATOM 1153 O O . ILE A 1 155 ? 4.125 -6.563 -0.195 1.00 84.00 155 ILE A O 1
ATOM 1157 N N . VAL A 1 156 ? 2.206 -7.605 0.304 1.00 85.50 156 VAL A N 1
ATOM 1158 C CA . VAL A 1 156 ? 2.344 -8.642 -0.731 1.00 85.50 156 VAL A CA 1
ATOM 1159 C C . VAL A 1 156 ? 2.401 -8.017 -2.124 1.00 85.50 156 VAL A C 1
ATOM 1161 O O . VAL A 1 156 ? 3.309 -8.309 -2.901 1.00 85.50 156 VAL A O 1
ATOM 1164 N N . VAL A 1 157 ? 1.469 -7.114 -2.443 1.00 83.19 157 VAL A N 1
ATOM 1165 C CA . VAL A 1 157 ? 1.468 -6.421 -3.742 1.00 83.19 157 VAL A CA 1
ATOM 1166 C C . VAL A 1 157 ? 2.734 -5.578 -3.912 1.00 83.19 157 VAL A C 1
ATOM 1168 O O . VAL A 1 157 ? 3.355 -5.629 -4.975 1.00 83.19 157 VAL A O 1
ATOM 1171 N N . HIS A 1 158 ? 3.149 -4.851 -2.871 1.00 85.56 158 HIS A N 1
ATOM 1172 C CA . HIS A 1 158 ? 4.370 -4.045 -2.885 1.00 85.56 158 HIS A CA 1
ATOM 1173 C C . HIS A 1 158 ? 5.613 -4.895 -3.175 1.00 85.56 158 HIS A C 1
ATOM 1175 O O . HIS A 1 158 ? 6.378 -4.600 -4.095 1.00 85.56 158 HIS A O 1
ATOM 1181 N N . SER A 1 159 ? 5.750 -5.998 -2.440 1.00 89.12 159 SER A N 1
ATOM 1182 C CA . SER A 1 159 ? 6.878 -6.927 -2.495 1.00 89.12 159 SER A CA 1
ATOM 1183 C C . SER A 1 159 ? 6.992 -7.631 -3.852 1.00 89.12 159 SER A C 1
ATOM 1185 O O . SER A 1 159 ? 8.098 -7.803 -4.364 1.00 89.12 159 SER A O 1
ATOM 1187 N N . ILE A 1 160 ? 5.866 -7.982 -4.494 1.00 87.62 160 ILE A N 1
ATOM 1188 C CA . ILE A 1 160 ? 5.873 -8.563 -5.852 1.00 87.62 160 ILE A CA 1
ATOM 1189 C C . ILE A 1 160 ? 6.358 -7.542 -6.880 1.00 87.62 160 ILE A C 1
ATOM 1191 O O . ILE A 1 160 ? 7.170 -7.886 -7.736 1.00 87.62 160 ILE A O 1
ATOM 1195 N N . VAL A 1 161 ? 5.866 -6.300 -6.821 1.00 84.38 161 VAL A N 1
ATOM 1196 C CA . VAL A 1 161 ? 6.237 -5.253 -7.789 1.00 84.38 161 VAL A CA 1
ATOM 1197 C C . VAL A 1 161 ? 7.723 -4.915 -7.676 1.00 84.38 161 VAL A C 1
ATOM 1199 O O . VAL A 1 161 ? 8.405 -4.817 -8.696 1.00 84.38 161 VAL A O 1
ATOM 1202 N N . ILE A 1 162 ? 8.231 -4.795 -6.448 1.00 85.31 162 ILE A N 1
ATOM 1203 C CA . ILE A 1 162 ? 9.653 -4.574 -6.174 1.00 85.31 162 ILE A CA 1
ATOM 1204 C C . ILE A 1 162 ? 10.495 -5.753 -6.677 1.00 85.31 162 ILE A C 1
ATOM 1206 O O . ILE A 1 162 ? 11.468 -5.545 -7.402 1.00 85.31 162 ILE A O 1
ATOM 1210 N N . GLY A 1 163 ? 10.112 -6.987 -6.332 1.00 87.81 163 GLY A N 1
ATOM 1211 C CA . GLY A 1 163 ? 10.829 -8.188 -6.755 1.00 87.81 163 GLY A CA 1
ATOM 1212 C C . GLY A 1 163 ? 10.867 -8.339 -8.276 1.00 87.81 163 GLY A C 1
ATOM 1213 O O . GLY A 1 163 ? 11.918 -8.637 -8.835 1.00 87.81 163 GLY A O 1
ATOM 1214 N N . LEU A 1 164 ? 9.754 -8.061 -8.958 1.00 85.81 164 LEU A N 1
ATOM 1215 C CA . LEU A 1 164 ? 9.666 -8.124 -10.416 1.00 85.81 164 LEU A CA 1
ATOM 1216 C C . LEU A 1 164 ? 10.602 -7.112 -11.086 1.00 85.81 164 LEU A C 1
ATOM 1218 O O . LEU A 1 164 ? 11.288 -7.478 -12.036 1.00 85.81 164 LEU A O 1
ATOM 1222 N N . GLY A 1 165 ? 10.664 -5.875 -10.578 1.00 82.06 165 GLY A N 1
ATOM 1223 C CA . GLY A 1 165 ? 11.588 -4.853 -11.083 1.00 82.06 165 GLY A CA 1
ATOM 1224 C C . GLY A 1 165 ? 13.058 -5.220 -10.861 1.00 82.06 165 GLY A C 1
ATOM 1225 O O . GLY A 1 165 ? 13.871 -5.091 -11.770 1.00 82.06 165 GLY A O 1
ATOM 1226 N N . LEU A 1 166 ? 13.398 -5.752 -9.683 1.00 84.75 166 LEU A N 1
ATOM 1227 C CA . LEU A 1 166 ? 14.752 -6.231 -9.396 1.00 84.75 166 LEU A CA 1
ATOM 1228 C C . LEU A 1 166 ? 15.141 -7.422 -10.293 1.00 84.75 166 LEU A C 1
ATOM 1230 O O . LEU A 1 166 ? 16.248 -7.449 -10.820 1.00 84.75 166 LEU A O 1
ATOM 1234 N N . GLY A 1 167 ? 14.243 -8.393 -10.483 1.00 85.25 167 GLY A N 1
ATOM 1235 C CA . GLY A 1 167 ? 14.502 -9.592 -11.287 1.00 85.25 167 GLY A CA 1
ATOM 1236 C C . GLY A 1 167 ? 14.533 -9.354 -12.801 1.00 85.25 167 GLY A C 1
ATOM 1237 O O . GLY A 1 167 ? 15.133 -10.143 -13.525 1.00 85.25 167 GLY A O 1
ATOM 1238 N N . ALA A 1 168 ? 13.890 -8.289 -13.286 1.00 82.44 168 ALA A N 1
ATOM 1239 C CA . ALA A 1 168 ? 13.924 -7.893 -14.694 1.00 82.44 168 ALA A CA 1
ATOM 1240 C C . ALA A 1 168 ? 15.158 -7.036 -15.058 1.00 82.44 168 ALA A C 1
ATOM 1242 O O . ALA A 1 168 ? 15.489 -6.910 -16.241 1.00 82.44 168 ALA A O 1
ATOM 1243 N N . SER A 1 169 ? 15.872 -6.509 -14.054 1.00 80.56 169 SER A N 1
ATOM 1244 C CA . SER A 1 169 ? 17.106 -5.743 -14.236 1.00 80.56 169 SER A CA 1
ATOM 1245 C C . SER A 1 169 ? 18.274 -6.630 -14.684 1.00 80.56 169 SER A C 1
ATOM 1247 O O . SER A 1 169 ? 18.441 -7.750 -14.204 1.00 80.56 169 SER A O 1
ATOM 1249 N N . ASN A 1 170 ? 19.107 -6.120 -15.597 1.00 74.25 170 ASN A N 1
ATOM 1250 C CA . ASN A 1 170 ? 20.228 -6.863 -16.195 1.00 74.25 170 ASN A CA 1
ATOM 1251 C C . ASN A 1 170 ? 21.614 -6.331 -15.772 1.00 74.25 170 ASN A C 1
ATOM 1253 O O . ASN A 1 170 ? 22.633 -6.931 -16.115 1.00 74.25 170 ASN A O 1
ATOM 1257 N N . ASP A 1 171 ? 21.671 -5.236 -15.004 1.00 78.31 171 ASP A N 1
ATOM 1258 C CA . ASP A 1 171 ? 22.922 -4.559 -14.642 1.00 78.31 171 ASP A CA 1
ATOM 1259 C C . ASP A 1 171 ? 23.445 -4.998 -13.269 1.00 78.31 171 ASP A C 1
ATOM 1261 O O . ASP A 1 171 ? 22.984 -4.551 -12.217 1.00 78.31 171 ASP A O 1
ATOM 1265 N N . VAL A 1 172 ? 24.485 -5.836 -13.263 1.00 76.50 172 VAL A N 1
ATOM 1266 C CA . VAL A 1 172 ? 25.082 -6.406 -12.036 1.00 76.50 172 VAL A CA 1
ATOM 1267 C C . VAL A 1 172 ? 25.607 -5.329 -11.072 1.00 76.50 172 VAL A C 1
ATOM 1269 O O . VAL A 1 172 ? 25.531 -5.499 -9.852 1.00 76.50 172 VAL A O 1
ATOM 1272 N N . CYS A 1 173 ? 26.115 -4.211 -11.602 1.00 76.31 173 CYS A N 1
ATOM 1273 C CA . CYS A 1 173 ? 26.611 -3.080 -10.811 1.00 76.31 173 CYS A CA 1
ATOM 1274 C C . CYS A 1 173 ? 25.497 -2.350 -10.046 1.00 76.31 173 CYS A C 1
ATOM 1276 O O . CYS A 1 173 ? 25.759 -1.809 -8.976 1.00 76.31 173 CYS A O 1
ATOM 1278 N N . THR A 1 174 ? 24.267 -2.385 -10.559 1.00 76.00 174 THR A N 1
ATOM 1279 C CA . THR A 1 174 ? 23.078 -1.782 -9.941 1.00 76.00 174 THR A CA 1
ATOM 1280 C C . THR A 1 174 ? 22.380 -2.780 -9.018 1.00 76.00 174 THR A C 1
ATOM 1282 O O . THR A 1 174 ? 21.943 -2.432 -7.927 1.00 76.00 174 THR A O 1
ATOM 1285 N N . ILE A 1 175 ? 22.346 -4.059 -9.401 1.00 79.81 175 ILE A N 1
ATOM 1286 C CA . ILE A 1 175 ? 21.682 -5.129 -8.644 1.00 79.81 175 ILE A CA 1
ATOM 1287 C C . ILE A 1 175 ? 22.315 -5.340 -7.262 1.00 79.81 175 ILE A C 1
ATOM 1289 O O . ILE A 1 175 ? 21.593 -5.488 -6.282 1.00 79.81 175 ILE A O 1
ATOM 1293 N N . LYS A 1 176 ? 23.651 -5.347 -7.146 1.00 79.25 176 LYS A N 1
ATOM 1294 C CA . LYS A 1 176 ? 24.345 -5.595 -5.864 1.00 79.25 176 LYS A CA 1
ATOM 1295 C C . LYS A 1 176 ? 23.949 -4.616 -4.742 1.00 79.25 176 LYS A C 1
ATOM 1297 O O . LYS A 1 176 ? 23.524 -5.090 -3.686 1.00 79.25 176 LYS A O 1
ATOM 1302 N N . PRO A 1 177 ? 24.077 -3.288 -4.922 1.00 82.88 177 PRO A N 1
ATOM 1303 C CA . PRO A 1 177 ? 23.650 -2.333 -3.903 1.00 82.88 177 PRO A CA 1
ATOM 1304 C C . PRO A 1 177 ? 22.126 -2.325 -3.720 1.00 82.88 177 PRO A C 1
ATOM 1306 O O . PRO A 1 177 ? 21.660 -2.231 -2.586 1.00 82.88 177 PRO A O 1
ATOM 1309 N N . LEU A 1 178 ? 21.350 -2.528 -4.792 1.00 81.81 178 LEU A N 1
ATOM 1310 C CA . LEU A 1 178 ? 19.888 -2.542 -4.726 1.00 81.81 178 LEU A CA 1
ATOM 1311 C C . LEU A 1 178 ? 19.349 -3.732 -3.921 1.00 81.81 178 LEU A C 1
ATOM 1313 O O . LEU A 1 178 ? 18.433 -3.554 -3.127 1.00 81.81 178 LEU A O 1
ATOM 1317 N N . VAL A 1 179 ? 19.959 -4.919 -4.032 1.00 85.56 179 VAL A N 1
ATOM 1318 C CA . VAL A 1 179 ? 19.648 -6.085 -3.185 1.00 85.56 179 VAL A CA 1
ATOM 1319 C C . VAL A 1 179 ? 19.982 -5.804 -1.721 1.00 85.56 179 VAL A C 1
ATOM 1321 O O . VAL A 1 179 ? 19.172 -6.102 -0.846 1.00 85.56 179 VAL A O 1
ATOM 1324 N N . ALA A 1 180 ? 21.143 -5.202 -1.436 1.00 84.31 180 ALA A N 1
ATOM 1325 C CA . ALA A 1 180 ? 21.520 -4.849 -0.068 1.00 84.31 180 ALA A CA 1
ATOM 1326 C C . ALA A 1 180 ? 20.524 -3.852 0.551 1.00 84.31 180 ALA A C 1
ATOM 1328 O O . ALA A 1 180 ? 20.050 -4.064 1.668 1.00 84.31 180 ALA A O 1
ATOM 1329 N N . ALA A 1 181 ? 20.147 -2.810 -0.195 1.00 84.50 181 ALA A N 1
ATOM 1330 C CA . ALA A 1 181 ? 19.113 -1.867 0.215 1.00 84.50 181 ALA A CA 1
ATOM 1331 C C . ALA A 1 181 ? 17.751 -2.561 0.400 1.00 84.50 181 ALA A C 1
ATOM 1333 O O . ALA A 1 181 ? 17.064 -2.304 1.388 1.00 84.50 181 ALA A O 1
ATOM 1334 N N . LEU A 1 182 ? 17.378 -3.495 -0.482 1.00 84.44 182 LEU A N 1
ATOM 1335 C CA . LEU A 1 182 ? 16.130 -4.247 -0.359 1.00 84.44 182 LEU A CA 1
ATOM 1336 C C . LEU A 1 182 ? 16.078 -5.092 0.915 1.00 84.44 182 LEU A C 1
ATOM 1338 O O . LEU A 1 182 ? 15.050 -5.124 1.582 1.00 84.44 182 LEU A O 1
ATOM 1342 N N . CYS A 1 183 ? 17.181 -5.750 1.279 1.00 86.62 183 CYS A N 1
ATOM 1343 C CA . CYS A 1 183 ? 17.257 -6.563 2.493 1.00 86.62 183 CYS A CA 1
ATOM 1344 C C . CYS A 1 183 ? 16.976 -5.728 3.746 1.00 86.62 183 CYS A C 1
ATOM 1346 O O . CYS A 1 183 ? 16.177 -6.128 4.593 1.00 86.62 183 CYS A O 1
ATOM 1348 N N . PHE A 1 184 ? 17.585 -4.544 3.848 1.00 83.50 184 PHE A N 1
ATOM 1349 C CA . PHE A 1 184 ? 17.296 -3.626 4.948 1.00 83.50 184 PHE A CA 1
ATOM 1350 C C . PHE A 1 184 ? 15.847 -3.108 4.895 1.00 83.50 184 PHE A C 1
ATOM 1352 O O . PHE A 1 184 ? 15.225 -2.952 5.942 1.00 83.50 184 PHE A O 1
ATOM 1359 N N . HIS A 1 185 ? 15.277 -2.891 3.704 1.00 84.44 185 HIS A N 1
ATOM 1360 C CA . HIS A 1 185 ? 13.919 -2.362 3.548 1.00 84.44 185 HIS A CA 1
ATOM 1361 C C . HIS A 1 185 ? 12.909 -3.398 4.035 1.00 84.44 185 HIS A C 1
ATOM 1363 O O . HIS A 1 185 ? 12.062 -3.108 4.879 1.00 84.44 185 HIS A O 1
ATOM 1369 N N . GLN A 1 186 ? 13.085 -4.636 3.570 1.00 86.94 186 GLN A N 1
ATOM 1370 C CA . GLN A 1 186 ? 12.276 -5.786 3.944 1.00 86.94 186 GLN A CA 1
ATOM 1371 C C . GLN A 1 186 ? 12.406 -6.098 5.441 1.00 86.94 186 GLN A C 1
ATOM 1373 O O . GLN A 1 186 ? 11.440 -6.525 6.068 1.00 86.94 186 GLN A O 1
ATOM 1378 N N . MET A 1 187 ? 13.568 -5.847 6.054 1.00 85.31 187 MET A N 1
ATOM 1379 C CA . MET A 1 187 ? 13.738 -5.981 7.503 1.00 85.31 187 MET A CA 1
ATOM 1380 C C . MET A 1 187 ? 12.845 -4.996 8.274 1.00 85.31 187 MET A C 1
ATOM 1382 O O . MET A 1 187 ? 12.167 -5.400 9.220 1.00 85.31 187 MET A O 1
ATOM 1386 N N . PHE A 1 188 ? 12.812 -3.720 7.879 1.00 82.38 188 PHE A N 1
ATOM 1387 C CA . PHE A 1 188 ? 11.981 -2.712 8.547 1.00 82.38 188 PHE A CA 1
ATOM 1388 C C . PHE A 1 188 ? 10.484 -2.922 8.292 1.00 82.38 188 PHE A C 1
ATOM 1390 O O . PHE A 1 188 ? 9.682 -2.809 9.221 1.00 82.38 188 PHE A O 1
ATOM 1397 N N . GLU A 1 189 ? 10.110 -3.300 7.069 1.00 81.19 189 GLU A N 1
ATOM 1398 C CA . GLU A 1 189 ? 8.733 -3.662 6.718 1.00 81.19 189 GLU A CA 1
ATOM 1399 C C . GLU A 1 189 ? 8.258 -4.894 7.512 1.00 81.19 189 GLU A C 1
ATOM 1401 O O . GLU A 1 189 ? 7.161 -4.896 8.078 1.00 81.19 189 GLU A O 1
ATOM 1406 N N . GLY A 1 190 ? 9.123 -5.904 7.661 1.00 84.94 190 GLY A N 1
ATOM 1407 C CA . GLY A 1 190 ? 8.858 -7.111 8.446 1.00 84.94 190 GLY A CA 1
ATOM 1408 C C . GLY A 1 190 ? 8.751 -6.856 9.951 1.00 84.94 190 GLY A C 1
ATOM 1409 O O . GLY A 1 190 ? 7.910 -7.460 10.616 1.00 84.94 190 GLY A O 1
ATOM 1410 N N . MET A 1 191 ? 9.542 -5.928 10.500 1.00 82.75 191 MET A N 1
ATOM 1411 C CA . MET A 1 191 ? 9.434 -5.515 11.905 1.00 82.75 191 MET A CA 1
ATOM 1412 C C . MET A 1 191 ? 8.096 -4.810 12.182 1.00 82.75 191 MET A C 1
ATOM 1414 O O . MET A 1 191 ? 7.441 -5.108 13.184 1.00 82.75 191 MET A O 1
ATOM 1418 N N . GLY A 1 192 ? 7.656 -3.932 11.273 1.00 79.62 192 GLY A N 1
ATOM 1419 C CA . GLY A 1 192 ? 6.352 -3.268 11.354 1.00 79.62 192 GLY A CA 1
ATOM 1420 C C . GLY A 1 192 ? 5.188 -4.261 11.284 1.00 79.62 192 GLY A C 1
ATOM 1421 O O . GLY A 1 192 ? 4.327 -4.273 12.168 1.00 79.62 192 GLY A O 1
ATOM 1422 N N . LEU A 1 193 ? 5.197 -5.155 10.288 1.00 83.06 193 LEU A N 1
ATOM 1423 C CA . LEU A 1 193 ? 4.189 -6.208 10.145 1.00 83.06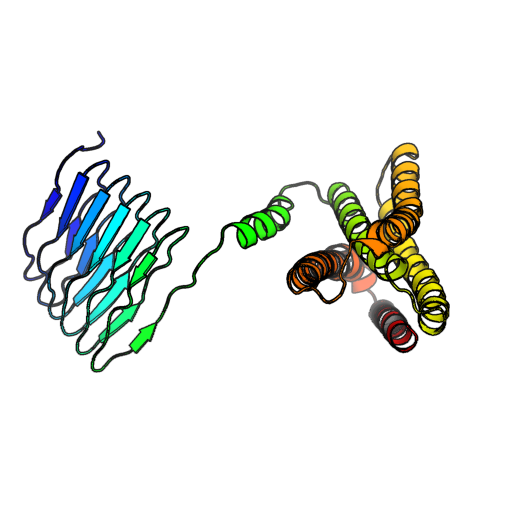 193 LEU A CA 1
ATOM 1424 C C . LEU A 1 193 ? 4.181 -7.158 11.354 1.00 83.06 193 LEU A C 1
ATOM 1426 O O . LEU A 1 193 ? 3.115 -7.473 11.881 1.00 83.06 193 LEU A O 1
ATOM 1430 N N . GLY A 1 194 ? 5.352 -7.573 11.843 1.00 84.31 194 GLY A N 1
ATOM 1431 C CA . GLY A 1 194 ? 5.491 -8.436 13.017 1.00 84.31 194 GLY A CA 1
ATOM 1432 C C . GLY A 1 194 ? 4.860 -7.831 14.273 1.00 84.31 194 GLY A C 1
ATOM 1433 O O . GLY A 1 194 ? 4.138 -8.524 14.991 1.00 84.31 194 GLY A O 1
ATOM 1434 N N . GLY A 1 195 ? 5.040 -6.525 14.497 1.00 80.19 195 GLY A N 1
ATOM 1435 C CA . GLY A 1 195 ? 4.365 -5.795 15.573 1.00 80.19 195 GLY A CA 1
ATOM 1436 C C . GLY A 1 195 ? 2.838 -5.848 15.459 1.00 80.19 195 GLY A C 1
ATOM 1437 O O . GLY A 1 195 ? 2.153 -6.112 16.448 1.00 80.19 195 GLY A O 1
ATOM 1438 N N . CYS A 1 196 ? 2.302 -5.691 14.247 1.00 77.25 196 CYS A N 1
ATOM 1439 C CA . CYS A 1 196 ? 0.862 -5.759 13.976 1.00 77.25 196 CYS A CA 1
ATOM 1440 C C . CYS A 1 196 ? 0.295 -7.173 14.180 1.00 77.25 196 CYS A C 1
ATOM 1442 O O . CYS A 1 196 ? -0.763 -7.348 14.782 1.00 77.25 196 CYS A O 1
ATOM 1444 N N . ILE A 1 197 ? 1.019 -8.197 13.718 1.00 81.38 197 ILE A N 1
ATOM 1445 C CA . ILE A 1 197 ? 0.642 -9.609 13.866 1.00 81.38 197 ILE A CA 1
ATOM 1446 C C . ILE A 1 197 ? 0.643 -10.032 15.339 1.00 81.38 197 ILE A C 1
ATOM 1448 O O . ILE A 1 197 ? -0.209 -10.821 15.749 1.00 81.38 197 ILE A O 1
ATOM 1452 N N . LEU A 1 198 ? 1.589 -9.529 16.140 1.00 80.25 198 LEU A N 1
ATOM 1453 C CA . LEU A 1 198 ? 1.660 -9.818 17.574 1.00 80.25 198 LEU A CA 1
ATOM 1454 C C . LEU A 1 198 ? 0.516 -9.169 18.353 1.00 80.25 198 LEU A C 1
ATOM 1456 O O . LEU A 1 198 ? -0.024 -9.804 19.258 1.00 80.25 198 LEU A O 1
ATOM 1460 N N . GLN A 1 199 ? 0.131 -7.946 17.982 1.00 72.06 199 GLN A N 1
ATOM 1461 C CA . GLN A 1 199 ? -1.014 -7.244 18.569 1.00 72.06 199 GLN A CA 1
ATOM 1462 C C . GLN A 1 199 ? -2.360 -7.843 18.142 1.00 72.06 199 GLN A C 1
ATOM 1464 O O . GLN A 1 199 ? -3.358 -7.696 18.848 1.00 72.06 199 GLN A O 1
ATOM 1469 N N . ALA A 1 200 ? -2.401 -8.541 17.007 1.00 72.31 200 ALA A N 1
ATOM 1470 C CA . ALA A 1 200 ? -3.567 -9.300 16.600 1.00 72.31 200 ALA A CA 1
ATOM 1471 C C . ALA A 1 200 ? -3.675 -10.613 17.397 1.00 72.31 200 ALA A C 1
ATOM 1473 O O . ALA A 1 200 ? -2.755 -11.438 17.435 1.00 72.31 200 ALA A O 1
ATOM 1474 N N . GLU A 1 201 ? -4.843 -10.859 17.990 1.00 79.44 201 GLU A N 1
ATOM 1475 C CA . GLU A 1 201 ? -5.162 -12.085 18.740 1.00 79.44 201 GLU A CA 1
ATOM 1476 C C . GLU A 1 201 ? -5.434 -13.286 17.812 1.00 79.44 201 GLU A C 1
ATOM 1478 O O . GLU A 1 201 ? -6.420 -14.011 17.922 1.00 79.44 201 GLU A O 1
ATOM 1483 N N . TYR A 1 202 ? -4.548 -13.501 16.843 1.00 80.12 202 TYR A N 1
ATOM 1484 C CA . TYR A 1 202 ? -4.629 -14.616 15.916 1.00 80.12 202 TYR A CA 1
ATOM 1485 C C . TYR A 1 202 ? -4.113 -15.921 16.506 1.00 80.12 202 TYR A C 1
ATOM 1487 O O . TYR A 1 202 ? -3.135 -15.951 17.256 1.00 80.12 202 TYR A O 1
ATOM 1495 N N . LYS A 1 203 ? -4.710 -17.032 16.057 1.00 86.69 203 LYS A N 1
ATOM 1496 C CA . LYS A 1 203 ? -4.145 -18.371 16.261 1.00 86.69 203 LYS A CA 1
ATOM 1497 C C . LYS A 1 203 ? -2.740 -18.439 15.659 1.00 86.69 203 LYS A C 1
ATOM 1499 O O . LYS A 1 203 ? -2.503 -17.892 14.581 1.00 86.69 203 LYS A O 1
ATOM 1504 N N . THR A 1 204 ? -1.841 -19.178 16.307 1.00 87.00 204 THR A N 1
ATOM 1505 C CA . THR A 1 204 ? -0.440 -19.352 15.881 1.00 87.00 204 THR A CA 1
ATOM 1506 C C . THR A 1 204 ? -0.317 -19.791 14.425 1.00 87.00 204 THR A C 1
ATOM 1508 O O . THR A 1 204 ? 0.551 -19.298 13.718 1.00 87.00 204 THR A O 1
ATOM 1511 N N . VAL A 1 205 ? -1.238 -20.631 13.942 1.00 88.25 205 VAL A N 1
ATOM 1512 C CA . VAL A 1 205 ? -1.283 -21.063 12.536 1.00 88.25 205 VAL A CA 1
ATOM 1513 C C . VAL A 1 205 ? -1.458 -19.879 11.581 1.00 88.25 205 VAL A C 1
ATOM 1515 O O . VAL A 1 205 ? -0.754 -19.800 10.583 1.00 88.25 205 VAL A O 1
ATOM 1518 N N . LYS A 1 206 ? -2.342 -18.922 11.895 1.00 84.19 206 LYS A N 1
ATOM 1519 C CA . LYS A 1 206 ? -2.523 -17.724 11.063 1.00 84.19 206 LYS A CA 1
ATOM 1520 C C . LYS A 1 206 ? -1.302 -16.806 11.159 1.00 84.19 206 LYS A C 1
ATOM 1522 O O . LYS A 1 206 ? -0.844 -16.327 10.135 1.00 84.19 206 LYS A O 1
ATOM 1527 N N . LYS A 1 207 ? -0.712 -16.626 12.348 1.00 87.75 207 LYS A N 1
ATOM 1528 C CA . LYS A 1 207 ? 0.538 -15.854 12.515 1.00 87.75 207 LYS A CA 1
ATOM 1529 C C . LYS A 1 207 ? 1.685 -16.435 11.677 1.00 87.75 207 LYS A C 1
ATOM 1531 O O . LYS A 1 207 ? 2.366 -15.695 10.975 1.00 87.75 207 LYS A O 1
ATOM 1536 N N . ALA A 1 208 ? 1.848 -17.757 11.713 1.00 88.69 208 ALA A N 1
ATOM 1537 C CA . ALA A 1 208 ? 2.844 -18.477 10.928 1.00 88.69 208 ALA A CA 1
ATOM 1538 C C . ALA A 1 208 ? 2.564 -18.394 9.421 1.00 88.69 208 ALA A C 1
ATOM 1540 O O . ALA A 1 208 ? 3.486 -18.150 8.650 1.00 88.69 208 ALA A O 1
ATOM 1541 N N . ALA A 1 209 ? 1.301 -18.534 9.003 1.00 87.44 209 ALA A N 1
ATOM 1542 C CA . ALA A 1 209 ? 0.911 -18.389 7.603 1.00 87.44 209 ALA A CA 1
ATOM 1543 C C . ALA A 1 209 ? 1.234 -16.988 7.064 1.00 87.44 209 ALA A C 1
ATOM 1545 O O . ALA A 1 209 ? 1.813 -16.875 5.988 1.00 87.44 209 ALA A O 1
ATOM 1546 N N . MET A 1 210 ? 0.935 -15.934 7.828 1.00 85.06 210 MET A N 1
ATOM 1547 C CA . MET A 1 210 ? 1.217 -14.562 7.398 1.00 85.06 210 MET A CA 1
ATOM 1548 C C . MET A 1 210 ? 2.722 -14.277 7.302 1.00 85.06 210 MET A C 1
ATOM 1550 O O . MET A 1 210 ? 3.195 -13.686 6.334 1.00 85.06 210 MET A O 1
ATOM 1554 N N . ALA A 1 211 ? 3.508 -14.768 8.267 1.00 88.56 211 ALA A N 1
ATOM 1555 C CA . ALA A 1 211 ? 4.967 -14.686 8.202 1.00 88.56 211 ALA A CA 1
ATOM 1556 C C . ALA A 1 211 ? 5.532 -15.445 6.986 1.00 88.56 211 ALA A C 1
ATOM 1558 O O . ALA A 1 211 ? 6.423 -14.945 6.302 1.00 88.56 211 ALA A O 1
ATOM 1559 N N . PHE A 1 212 ? 4.981 -16.622 6.677 1.00 90.06 212 PHE A N 1
ATOM 1560 C CA . PHE A 1 212 ? 5.368 -17.405 5.506 1.00 90.06 212 PHE A CA 1
ATOM 1561 C C . PHE A 1 212 ? 5.083 -16.662 4.193 1.00 90.06 212 PHE A C 1
ATOM 1563 O O . PHE A 1 212 ? 5.967 -16.575 3.338 1.00 90.06 212 PHE A O 1
ATOM 1570 N N . PHE A 1 213 ? 3.883 -16.088 4.042 1.00 86.81 213 PHE A N 1
ATOM 1571 C CA . PHE A 1 213 ? 3.535 -15.305 2.856 1.00 86.81 213 PHE A CA 1
ATOM 1572 C C . PHE A 1 213 ? 4.437 -14.081 2.701 1.00 86.81 213 PHE A C 1
ATOM 1574 O O . PHE A 1 213 ? 4.928 -13.835 1.601 1.00 86.81 213 PHE A O 1
ATOM 1581 N N . PHE A 1 214 ? 4.747 -13.371 3.787 1.00 88.62 214 PHE A N 1
ATOM 1582 C CA . PHE A 1 214 ? 5.708 -12.268 3.757 1.00 88.62 214 PHE A CA 1
ATOM 1583 C C . PHE A 1 214 ? 7.089 -12.709 3.240 1.00 88.62 214 PHE A C 1
ATOM 1585 O O . PHE A 1 214 ? 7.644 -12.079 2.343 1.00 88.62 214 PHE A O 1
ATOM 1592 N N . SER A 1 215 ? 7.627 -13.824 3.746 1.00 90.69 215 SER A N 1
ATOM 1593 C CA . SER A 1 215 ? 8.965 -14.298 3.369 1.00 90.69 215 SER A CA 1
ATOM 1594 C C . SER A 1 215 ? 9.070 -14.812 1.931 1.00 90.69 215 SER A C 1
ATOM 1596 O O . SER A 1 215 ? 10.104 -14.613 1.297 1.00 90.69 215 SER A O 1
ATOM 1598 N N . ILE A 1 216 ? 8.037 -15.476 1.398 1.00 91.31 216 ILE A N 1
ATOM 1599 C CA . ILE A 1 216 ? 8.099 -16.082 0.055 1.00 91.31 216 ILE A CA 1
ATOM 1600 C C . ILE A 1 216 ? 7.786 -15.094 -1.073 1.00 91.31 216 ILE A C 1
ATOM 1602 O O . ILE A 1 216 ? 8.214 -15.294 -2.210 1.00 91.31 216 ILE A O 1
ATOM 1606 N N . THR A 1 217 ? 7.061 -14.015 -0.774 1.00 89.19 217 THR A N 1
ATOM 1607 C CA . THR A 1 217 ? 6.532 -13.112 -1.800 1.00 89.19 217 THR A CA 1
ATOM 1608 C C . THR A 1 217 ? 7.630 -12.363 -2.561 1.00 89.19 217 THR A C 1
ATOM 1610 O O . THR A 1 217 ? 7.566 -12.277 -3.788 1.00 89.19 217 THR A O 1
ATOM 1613 N N . THR A 1 218 ? 8.665 -11.865 -1.878 1.00 88.50 218 THR A N 1
ATOM 1614 C CA . THR A 1 218 ? 9.768 -11.137 -2.535 1.00 88.50 218 THR A CA 1
ATOM 1615 C C . THR A 1 218 ? 10.636 -12.058 -3.408 1.00 88.50 218 THR A C 1
ATOM 1617 O O . THR A 1 218 ? 10.819 -11.738 -4.585 1.00 88.50 218 THR A O 1
ATOM 1620 N N . PRO A 1 219 ? 11.103 -13.237 -2.937 1.00 91.38 219 PRO A N 1
ATOM 1621 C CA . PRO A 1 219 ? 11.778 -14.213 -3.799 1.00 91.38 219 PRO A CA 1
ATOM 1622 C C . PRO A 1 219 ? 10.924 -14.669 -4.988 1.00 91.38 219 PRO A C 1
ATOM 1624 O O . PRO A 1 219 ? 11.433 -14.812 -6.103 1.00 91.38 219 PRO A O 1
ATOM 1627 N N . PHE A 1 220 ? 9.618 -14.858 -4.778 1.00 90.94 220 PHE A N 1
ATOM 1628 C CA . PHE A 1 220 ? 8.682 -15.175 -5.853 1.00 90.94 220 PHE A CA 1
ATOM 1629 C C . PHE A 1 220 ? 8.620 -14.055 -6.902 1.00 90.94 220 PHE A C 1
ATOM 1631 O O . PHE A 1 220 ? 8.735 -14.334 -8.094 1.00 90.94 220 PHE A O 1
ATOM 1638 N N . GLY A 1 221 ? 8.519 -12.791 -6.475 1.00 89.75 221 GLY A N 1
ATOM 1639 C CA . GLY A 1 221 ? 8.557 -11.628 -7.364 1.00 89.75 221 GLY A CA 1
ATOM 1640 C C . GLY A 1 221 ? 9.850 -11.547 -8.179 1.00 89.75 221 GLY A C 1
ATOM 1641 O O . GLY A 1 221 ? 9.790 -11.344 -9.389 1.00 89.75 221 GLY A O 1
ATOM 1642 N N . ILE A 1 222 ? 11.007 -11.785 -7.550 1.00 89.50 222 ILE A N 1
ATOM 1643 C CA . ILE A 1 222 ? 12.318 -11.825 -8.227 1.00 89.50 222 ILE A CA 1
ATOM 1644 C C . ILE A 1 222 ? 12.355 -12.935 -9.277 1.00 89.50 222 ILE A C 1
ATOM 1646 O O . ILE A 1 222 ? 12.710 -12.689 -10.429 1.00 89.50 222 ILE A O 1
ATOM 1650 N N . THR A 1 223 ? 11.936 -14.146 -8.907 1.00 90.38 223 THR A N 1
ATOM 1651 C CA . THR A 1 223 ? 11.888 -15.296 -9.824 1.00 90.38 223 THR A CA 1
ATOM 1652 C C . THR A 1 223 ? 10.984 -15.010 -11.022 1.00 90.38 223 THR A C 1
ATOM 1654 O O . THR A 1 223 ? 11.340 -15.304 -12.163 1.00 90.38 223 THR A O 1
ATOM 1657 N N . LEU A 1 224 ? 9.829 -14.387 -10.775 1.00 87.38 224 LEU A N 1
ATOM 1658 C CA . LEU A 1 224 ? 8.897 -13.975 -11.816 1.00 87.38 224 LEU A CA 1
ATOM 1659 C C . LEU A 1 224 ? 9.487 -12.876 -12.715 1.00 87.38 224 LEU A C 1
ATOM 1661 O O . LEU A 1 224 ? 9.322 -12.945 -13.932 1.00 87.38 224 LEU A O 1
ATOM 1665 N N . GLY A 1 225 ? 10.206 -11.903 -12.148 1.00 87.00 225 GLY A N 1
ATOM 1666 C CA . GLY A 1 225 ? 10.931 -10.870 -12.894 1.00 87.00 225 GLY A CA 1
ATOM 1667 C C . GLY A 1 225 ? 11.984 -11.464 -13.827 1.00 87.00 225 GLY A C 1
ATOM 1668 O O . GLY A 1 225 ? 11.997 -11.147 -15.015 1.00 87.00 225 GLY A O 1
ATOM 1669 N N . ILE A 1 226 ? 12.781 -12.416 -13.332 1.00 86.81 226 ILE A N 1
ATOM 1670 C CA . ILE A 1 226 ? 13.772 -13.143 -14.139 1.00 86.81 226 ILE A CA 1
ATOM 1671 C C . ILE A 1 226 ? 13.081 -13.932 -15.257 1.00 86.81 226 ILE A C 1
ATOM 1673 O O . ILE A 1 226 ? 13.512 -13.874 -16.408 1.00 86.81 226 ILE A O 1
ATOM 1677 N N . ALA A 1 227 ? 11.989 -14.642 -14.956 1.00 87.69 227 ALA A N 1
ATOM 1678 C CA . ALA A 1 227 ? 11.247 -15.424 -15.947 1.00 87.69 227 ALA A CA 1
ATOM 1679 C C . ALA A 1 227 ? 10.640 -14.545 -17.054 1.00 87.69 227 ALA A C 1
ATOM 1681 O O . ALA A 1 227 ? 10.651 -14.916 -18.230 1.00 87.69 227 ALA A O 1
ATOM 1682 N N . LEU A 1 228 ? 10.129 -13.366 -16.690 1.00 83.75 228 LEU A N 1
ATOM 1683 C CA . LEU A 1 228 ? 9.511 -12.428 -17.623 1.00 83.75 228 LEU A CA 1
ATOM 1684 C C . LEU A 1 228 ? 10.516 -11.503 -18.314 1.00 83.75 228 LEU A C 1
ATOM 1686 O O . LEU A 1 228 ? 10.151 -10.928 -19.337 1.00 83.75 228 LEU A O 1
ATOM 1690 N N . SER A 1 229 ? 11.761 -11.402 -17.840 1.00 81.50 229 SER A N 1
ATOM 1691 C CA . SER A 1 229 ? 12.806 -10.497 -18.358 1.00 81.50 229 SER A CA 1
ATOM 1692 C C . SER A 1 229 ? 12.983 -10.547 -19.884 1.00 81.50 229 SER A C 1
ATOM 1694 O O . SER A 1 229 ? 13.207 -9.525 -20.525 1.00 81.50 229 SER A O 1
ATOM 1696 N N . LYS A 1 230 ? 12.797 -11.722 -20.502 1.00 74.94 230 LYS A N 1
ATOM 1697 C CA . LYS A 1 230 ? 12.929 -11.914 -21.959 1.00 74.94 230 LYS A CA 1
ATOM 1698 C C . LYS A 1 230 ? 11.748 -11.374 -22.776 1.00 74.94 230 LYS A C 1
ATOM 1700 O O . LYS A 1 230 ? 11.900 -11.101 -23.963 1.00 74.94 230 LYS A O 1
ATOM 1705 N N . THR A 1 231 ? 10.569 -11.250 -22.166 1.00 72.19 231 THR A N 1
ATOM 1706 C CA . THR A 1 231 ? 9.317 -10.825 -22.831 1.00 72.19 231 THR A CA 1
ATOM 1707 C C . THR A 1 231 ? 8.864 -9.437 -22.366 1.00 72.19 231 THR A C 1
ATOM 1709 O O . THR A 1 231 ? 8.166 -8.717 -23.085 1.00 72.19 231 THR A O 1
ATOM 1712 N N . TYR A 1 232 ? 9.268 -9.042 -21.162 1.00 67.44 232 TYR A N 1
ATOM 1713 C CA . TYR A 1 232 ? 8.940 -7.777 -20.537 1.00 67.44 232 TYR A CA 1
ATOM 1714 C C . TYR A 1 232 ? 9.844 -6.667 -21.077 1.00 67.44 232 TYR A C 1
ATOM 1716 O O . TYR A 1 232 ? 11.045 -6.631 -20.834 1.00 67.44 232 TYR A O 1
ATOM 1724 N N . LYS A 1 233 ? 9.255 -5.734 -21.830 1.00 67.75 233 LYS A N 1
ATOM 1725 C CA . LYS A 1 233 ? 9.945 -4.515 -22.265 1.00 67.75 233 LYS A CA 1
ATOM 1726 C C . LYS A 1 233 ? 9.729 -3.434 -21.217 1.00 67.75 233 LYS A C 1
ATOM 1728 O O . LYS A 1 233 ? 8.682 -2.781 -21.236 1.00 67.75 233 LYS A O 1
ATOM 1733 N N . GLU A 1 234 ? 10.719 -3.220 -20.355 1.00 62.19 234 GLU A N 1
ATOM 1734 C CA . GLU A 1 234 ? 10.651 -2.215 -19.282 1.00 62.19 234 GLU A CA 1
ATOM 1735 C C . GLU A 1 234 ? 10.254 -0.831 -19.817 1.00 62.19 234 GLU A C 1
ATOM 1737 O O . GLU A 1 234 ? 9.378 -0.174 -19.266 1.00 62.19 234 GLU A O 1
ATOM 1742 N N . ASN A 1 235 ? 10.776 -0.463 -20.990 1.00 66.44 235 ASN A N 1
ATOM 1743 C CA . ASN A 1 235 ? 10.555 0.836 -21.631 1.00 66.44 235 ASN A CA 1
ATOM 1744 C C . ASN A 1 235 ? 9.235 0.963 -22.419 1.00 66.44 235 ASN A C 1
ATOM 1746 O O . ASN A 1 235 ? 9.002 1.973 -23.083 1.00 66.44 235 ASN A O 1
ATOM 1750 N N . SER A 1 236 ? 8.359 -0.048 -22.399 1.00 78.25 236 SER A N 1
ATOM 1751 C CA . SER A 1 236 ? 7.057 0.053 -23.067 1.00 78.25 236 SER A CA 1
ATOM 1752 C C . SER A 1 236 ? 6.101 0.955 -22.270 1.00 78.25 236 SER A C 1
ATOM 1754 O O . SER A 1 236 ? 5.913 0.725 -21.072 1.00 78.25 236 SER A O 1
ATOM 1756 N N . PRO A 1 237 ? 5.389 1.907 -22.910 1.00 78.00 237 PRO A N 1
ATOM 1757 C CA . PRO A 1 237 ? 4.440 2.788 -22.224 1.00 78.00 237 PRO A CA 1
ATOM 1758 C C . PRO A 1 237 ? 3.375 2.035 -21.415 1.00 78.00 237 PRO A C 1
ATOM 1760 O O . PRO A 1 237 ? 2.958 2.490 -20.357 1.00 78.00 237 PRO A O 1
ATOM 1763 N N . SER A 1 238 ? 2.942 0.861 -21.887 1.00 73.06 238 SER A N 1
ATOM 1764 C CA . SER A 1 238 ? 1.925 0.053 -21.194 1.00 73.06 238 SER A CA 1
ATOM 1765 C C . SER A 1 238 ? 2.466 -0.648 -19.939 1.00 73.06 238 SER A C 1
ATOM 1767 O O . SER A 1 238 ? 1.717 -0.829 -18.978 1.00 73.06 238 SER A O 1
ATOM 1769 N N . SER A 1 239 ? 3.758 -0.997 -19.934 1.00 76.88 239 SER A N 1
ATOM 1770 C CA . SER A 1 239 ? 4.476 -1.556 -18.776 1.00 76.88 239 SER A CA 1
ATOM 1771 C C . SER A 1 239 ? 4.605 -0.482 -17.693 1.00 76.88 239 SER A C 1
ATOM 1773 O O . SER A 1 239 ? 4.108 -0.661 -16.581 1.00 76.88 239 SER A O 1
ATOM 1775 N N . LEU A 1 240 ? 5.128 0.690 -18.072 1.00 78.50 240 LEU A N 1
ATOM 1776 C CA . LEU A 1 240 ? 5.347 1.821 -17.170 1.00 78.50 240 LEU A CA 1
ATOM 1777 C C . LEU A 1 240 ? 4.040 2.324 -16.549 1.00 78.50 240 LEU A C 1
ATOM 1779 O O . LEU A 1 240 ? 3.998 2.623 -15.358 1.00 78.50 240 LEU A O 1
ATOM 1783 N N . ILE A 1 241 ? 2.950 2.378 -17.325 1.00 80.56 241 ILE A N 1
ATOM 1784 C CA . ILE A 1 241 ? 1.630 2.760 -16.803 1.00 80.56 241 ILE A CA 1
ATOM 1785 C C . ILE A 1 241 ? 1.111 1.719 -15.803 1.00 80.56 241 ILE A C 1
ATOM 1787 O O . ILE A 1 241 ? 0.577 2.097 -14.761 1.00 80.56 241 ILE A O 1
ATOM 1791 N N . THR A 1 242 ? 1.258 0.425 -16.097 1.00 77.75 242 THR A N 1
ATOM 1792 C CA . THR A 1 242 ? 0.774 -0.650 -15.215 1.00 77.75 242 THR A CA 1
ATOM 1793 C C . THR A 1 242 ? 1.571 -0.701 -13.914 1.00 77.75 242 THR A C 1
ATOM 1795 O O . THR A 1 242 ? 0.975 -0.658 -12.840 1.00 77.75 242 THR A O 1
ATOM 1798 N N . VAL A 1 243 ? 2.904 -0.715 -13.992 1.00 79.00 243 VAL A N 1
ATOM 1799 C CA . VAL A 1 243 ? 3.783 -0.711 -12.813 1.00 79.00 243 VAL A CA 1
ATOM 1800 C C . VAL A 1 243 ? 3.628 0.578 -12.017 1.00 79.00 243 VAL A C 1
ATOM 1802 O O . VAL A 1 243 ? 3.499 0.523 -10.799 1.00 79.00 243 VAL A O 1
ATOM 1805 N N . GLY A 1 244 ? 3.545 1.734 -12.682 1.00 81.81 244 GLY A N 1
ATOM 1806 C CA . GLY A 1 244 ? 3.303 3.015 -12.021 1.00 81.81 244 GLY A CA 1
ATOM 1807 C C . GLY A 1 244 ? 1.967 3.055 -11.275 1.00 81.81 244 GLY A C 1
ATOM 1808 O O . GLY A 1 244 ? 1.908 3.556 -10.154 1.00 81.81 244 GLY A O 1
ATOM 1809 N N . LEU A 1 245 ? 0.899 2.485 -11.848 1.00 83.56 245 LEU A N 1
ATOM 1810 C CA . LEU A 1 245 ? -0.405 2.398 -11.187 1.00 83.56 245 LEU A CA 1
ATOM 1811 C C . LEU A 1 245 ? -0.369 1.452 -9.981 1.00 83.56 245 LEU A C 1
ATOM 1813 O O . LEU A 1 245 ? -0.879 1.809 -8.920 1.00 83.56 245 LEU A O 1
ATOM 1817 N N . LEU A 1 246 ? 0.240 0.272 -10.135 1.00 78.00 246 LEU A N 1
ATOM 1818 C CA . LEU A 1 246 ? 0.390 -0.700 -9.051 1.00 78.00 246 LEU A CA 1
ATOM 1819 C C . LEU A 1 246 ? 1.234 -0.118 -7.912 1.00 78.00 246 LEU A C 1
ATOM 1821 O O . LEU A 1 246 ? 0.799 -0.149 -6.763 1.00 78.00 246 LEU A O 1
ATOM 1825 N N . ASN A 1 247 ? 2.363 0.517 -8.225 1.00 80.94 247 ASN A N 1
ATOM 1826 C CA . ASN A 1 247 ? 3.235 1.132 -7.230 1.00 80.94 247 ASN A CA 1
ATOM 1827 C C . ASN A 1 247 ? 2.549 2.308 -6.513 1.00 80.94 247 ASN A C 1
ATOM 1829 O O . ASN A 1 247 ? 2.553 2.369 -5.287 1.00 80.94 247 ASN A O 1
ATOM 1833 N N . ALA A 1 248 ? 1.862 3.194 -7.246 1.00 84.94 248 ALA A N 1
ATOM 1834 C CA . ALA A 1 248 ? 1.100 4.291 -6.643 1.00 84.94 248 ALA A CA 1
ATOM 1835 C C . ALA A 1 248 ? -0.036 3.785 -5.739 1.00 84.94 248 ALA A C 1
ATOM 1837 O O . ALA A 1 248 ? -0.304 4.365 -4.686 1.00 84.94 248 ALA A O 1
ATOM 1838 N N . SER A 1 249 ? -0.698 2.695 -6.137 1.00 81.38 249 SER A N 1
ATOM 1839 C CA . SER A 1 249 ? -1.752 2.068 -5.339 1.00 81.38 249 SER A CA 1
ATOM 1840 C C . SER A 1 249 ? -1.225 1.458 -4.047 1.00 81.38 249 SER A C 1
ATOM 1842 O O . SER A 1 249 ? -1.793 1.691 -2.981 1.00 81.38 249 SER A O 1
ATOM 1844 N N . SER A 1 250 ? -0.107 0.740 -4.145 1.00 81.00 250 SER A N 1
ATOM 1845 C CA . SER A 1 250 ? 0.535 0.068 -3.026 1.00 81.00 250 SER A CA 1
ATOM 1846 C C . SER A 1 250 ? 1.092 1.087 -2.037 1.00 81.00 250 SER A C 1
ATOM 1848 O O . SER A 1 250 ? 0.810 1.004 -0.846 1.00 81.00 250 SER A O 1
ATOM 1850 N N . ALA A 1 251 ? 1.788 2.115 -2.534 1.00 83.62 251 ALA A N 1
ATOM 1851 C CA . ALA A 1 251 ? 2.297 3.209 -1.716 1.00 83.62 251 ALA A CA 1
ATOM 1852 C C . ALA A 1 251 ? 1.165 3.964 -1.003 1.00 83.62 251 ALA A C 1
ATOM 1854 O O . ALA A 1 251 ? 1.273 4.255 0.184 1.00 83.62 251 ALA A O 1
ATOM 1855 N N . GLY A 1 252 ? 0.051 4.241 -1.691 1.00 85.12 252 GLY A N 1
ATOM 1856 C CA . GLY A 1 252 ? -1.114 4.884 -1.082 1.00 85.12 252 GLY A CA 1
ATOM 1857 C C . GLY A 1 252 ? -1.716 4.074 0.071 1.00 85.12 252 GLY A C 1
ATOM 1858 O O . GLY A 1 252 ? -2.054 4.649 1.106 1.00 85.12 252 GLY A O 1
ATOM 1859 N N . LEU A 1 253 ? -1.810 2.749 -0.084 1.00 78.38 253 LEU A N 1
ATOM 1860 C CA . LEU A 1 253 ? -2.302 1.850 0.962 1.00 78.38 253 LEU A CA 1
ATOM 1861 C C . LEU A 1 253 ? -1.337 1.778 2.153 1.00 78.38 253 LEU A C 1
ATOM 1863 O O . LEU A 1 253 ? -1.773 1.936 3.289 1.00 78.38 253 LEU A O 1
ATOM 1867 N N . LEU A 1 254 ? -0.037 1.598 1.900 1.00 82.19 254 LEU A N 1
ATOM 1868 C CA . LEU A 1 254 ? 0.981 1.516 2.953 1.00 82.19 254 LEU A CA 1
ATOM 1869 C C . LEU A 1 254 ? 1.109 2.832 3.732 1.00 82.19 254 LEU A C 1
ATOM 1871 O O . LEU A 1 254 ? 1.225 2.804 4.953 1.00 82.19 254 LEU A O 1
ATOM 1875 N N . ILE A 1 255 ? 1.003 3.988 3.065 1.00 85.31 255 ILE A N 1
ATOM 1876 C CA . ILE A 1 255 ? 0.981 5.301 3.731 1.00 85.31 255 ILE A CA 1
ATOM 1877 C C . ILE A 1 255 ? -0.268 5.453 4.606 1.00 85.31 255 ILE A C 1
ATOM 1879 O O . ILE A 1 255 ? -0.166 5.939 5.732 1.00 85.31 255 ILE A O 1
ATOM 1883 N N . TYR A 1 256 ? -1.444 5.050 4.112 1.00 82.81 256 TYR A N 1
ATOM 1884 C CA . TYR A 1 256 ? -2.676 5.100 4.901 1.00 82.81 256 TYR A CA 1
ATOM 1885 C C . TYR A 1 256 ? -2.565 4.221 6.150 1.00 82.81 256 TYR A C 1
ATOM 1887 O O . TYR A 1 256 ? -2.808 4.708 7.249 1.00 82.81 256 TYR A O 1
ATOM 1895 N N . MET A 1 257 ? -2.120 2.975 5.988 1.00 78.50 257 MET A N 1
ATOM 1896 C CA . MET A 1 257 ? -1.938 2.035 7.095 1.00 78.50 257 MET A CA 1
ATOM 1897 C C . MET A 1 257 ? -0.911 2.559 8.107 1.00 78.50 257 MET A C 1
ATOM 1899 O O . MET A 1 257 ? -1.170 2.572 9.307 1.00 78.50 257 MET A O 1
ATOM 1903 N N . ALA A 1 258 ? 0.227 3.075 7.636 1.00 80.44 258 ALA A N 1
ATOM 1904 C CA . ALA A 1 258 ? 1.261 3.624 8.505 1.00 80.44 258 ALA A CA 1
ATOM 1905 C C . ALA A 1 258 ? 0.768 4.835 9.312 1.00 80.44 258 ALA A C 1
ATOM 1907 O O . ALA A 1 258 ? 1.020 4.912 10.511 1.00 80.44 258 ALA A O 1
ATOM 1908 N N . LEU A 1 259 ? 0.059 5.779 8.685 1.00 82.00 259 LEU A N 1
ATOM 1909 C CA . LEU A 1 259 ? -0.371 7.013 9.351 1.00 82.00 259 LEU A CA 1
ATOM 1910 C C . LEU A 1 259 ? -1.636 6.835 10.193 1.00 82.00 259 LEU A C 1
ATOM 1912 O O . LEU A 1 259 ? -1.710 7.360 11.301 1.00 82.00 259 LEU A O 1
ATOM 1916 N N . VAL A 1 260 ? -2.643 6.151 9.654 1.00 81.00 260 VAL A N 1
ATOM 1917 C CA . VAL A 1 260 ? -3.988 6.085 10.238 1.00 81.00 260 VAL A CA 1
ATOM 1918 C C . VAL A 1 260 ? -4.149 4.864 11.133 1.00 81.00 260 VAL A C 1
ATOM 1920 O O . VAL A 1 260 ? -4.689 5.002 12.225 1.00 81.00 260 VAL A O 1
ATOM 1923 N N . ASP A 1 261 ? -3.663 3.698 10.715 1.00 73.38 261 ASP A N 1
ATOM 1924 C CA . ASP A 1 261 ? -3.906 2.457 11.458 1.00 73.38 261 ASP A CA 1
ATOM 1925 C C . ASP A 1 261 ? -2.810 2.159 12.492 1.00 73.38 261 ASP A C 1
ATOM 1927 O O . ASP A 1 261 ? -3.114 1.618 13.554 1.00 73.38 261 ASP A O 1
ATOM 1931 N N . LEU A 1 262 ? -1.559 2.560 12.233 1.00 75.88 262 LEU A N 1
ATOM 1932 C CA . LEU A 1 262 ? -0.439 2.372 13.166 1.00 75.88 262 LEU A CA 1
ATOM 1933 C C . LEU A 1 262 ? -0.153 3.634 13.981 1.00 75.88 262 LEU A C 1
ATOM 1935 O O . LEU A 1 262 ? -0.340 3.660 15.197 1.00 75.88 262 LEU A O 1
ATOM 1939 N N . LEU A 1 263 ? 0.254 4.716 13.317 1.00 82.25 263 LEU A N 1
ATOM 1940 C CA . LEU A 1 263 ? 0.757 5.897 14.013 1.00 82.25 263 LEU A CA 1
ATOM 1941 C C . LEU A 1 263 ? -0.344 6.641 14.776 1.00 82.25 263 LEU A C 1
ATOM 1943 O O . LEU A 1 263 ? -0.122 7.059 15.910 1.00 82.25 263 LEU A O 1
ATOM 1947 N N . ALA A 1 264 ? -1.547 6.786 14.215 1.00 82.94 264 ALA A N 1
ATOM 1948 C CA . ALA A 1 264 ? -2.638 7.421 14.950 1.00 82.94 264 ALA A CA 1
ATOM 1949 C C . ALA A 1 264 ? -3.085 6.584 16.161 1.00 82.94 264 ALA A C 1
ATOM 1951 O O . ALA A 1 264 ? -3.382 7.164 17.205 1.00 82.94 264 ALA A O 1
ATOM 1952 N N . ALA A 1 265 ? -3.088 5.251 16.060 1.00 75.25 265 ALA A N 1
ATOM 1953 C CA . ALA A 1 265 ? -3.434 4.374 17.177 1.00 75.25 265 ALA A CA 1
ATOM 1954 C C . ALA A 1 265 ? -2.427 4.500 18.336 1.00 75.25 265 ALA A C 1
ATOM 1956 O O . ALA A 1 265 ? -2.839 4.650 19.489 1.00 75.25 265 ALA A O 1
ATOM 1957 N N . ASP A 1 266 ? -1.126 4.535 18.031 1.00 78.19 266 ASP A N 1
ATOM 1958 C CA . ASP A 1 266 ? -0.068 4.663 19.040 1.00 78.19 266 ASP A CA 1
ATOM 1959 C C . ASP A 1 266 ? -0.005 6.070 19.663 1.00 78.19 266 ASP A C 1
ATOM 1961 O O . ASP A 1 266 ? 0.173 6.215 20.876 1.00 78.19 266 ASP A O 1
ATOM 1965 N N . PHE A 1 267 ? -0.203 7.128 18.867 1.00 82.75 267 PHE A N 1
ATOM 1966 C CA . PHE A 1 267 ? -0.114 8.515 19.348 1.00 82.75 267 PHE A CA 1
ATOM 1967 C C . PHE A 1 267 ? -1.381 9.029 20.036 1.00 82.75 267 PHE A C 1
ATOM 1969 O O . PHE A 1 267 ? -1.299 9.952 20.850 1.00 82.75 267 PHE A O 1
ATOM 1976 N N . MET A 1 268 ? -2.548 8.450 19.747 1.00 82.12 268 MET A N 1
ATOM 1977 C CA . MET A 1 268 ? -3.802 8.784 20.436 1.00 82.12 268 MET A CA 1
ATOM 1978 C C . MET A 1 268 ? -4.018 7.963 21.717 1.00 82.12 268 MET A C 1
ATOM 1980 O O . MET A 1 268 ? -5.017 8.151 22.409 1.00 82.12 268 MET A O 1
ATOM 1984 N N . GLY A 1 269 ? -3.085 7.072 22.067 1.00 79.62 269 GLY A N 1
ATOM 1985 C CA . GLY A 1 269 ? -3.150 6.289 23.295 1.00 79.62 269 GLY A CA 1
ATOM 1986 C C . GLY A 1 269 ? -2.980 7.145 24.565 1.00 79.62 269 GLY A C 1
ATOM 1987 O O . GLY A 1 269 ? -2.119 8.030 24.608 1.00 79.62 269 GLY A O 1
ATOM 1988 N N . PRO A 1 270 ? -3.714 6.849 25.658 1.00 79.25 270 PRO A N 1
ATOM 1989 C CA . PRO A 1 270 ? -3.687 7.648 26.891 1.00 79.25 270 PRO A CA 1
ATOM 1990 C C . PRO A 1 270 ? -2.301 7.699 27.557 1.00 79.25 270 PRO A C 1
ATOM 1992 O O . PRO A 1 270 ? -1.954 8.690 28.196 1.00 79.25 270 PRO A O 1
ATOM 1995 N N . LYS A 1 271 ? -1.469 6.664 27.365 1.00 78.75 271 LYS A N 1
ATOM 1996 C CA . LYS A 1 271 ? -0.083 6.625 27.865 1.00 78.75 271 LYS A CA 1
ATOM 1997 C C . LYS A 1 271 ? 0.824 7.652 27.175 1.00 78.75 271 LYS A C 1
ATOM 1999 O O . LYS A 1 271 ? 1.652 8.275 27.839 1.00 78.75 271 LYS A O 1
ATOM 2004 N N . LEU A 1 272 ? 0.673 7.829 25.858 1.00 81.69 272 LEU A N 1
ATOM 2005 C CA . LEU A 1 272 ? 1.490 8.768 25.088 1.00 81.69 272 LEU A CA 1
ATOM 2006 C C . LEU A 1 272 ? 1.004 10.209 25.281 1.00 81.69 272 LEU A C 1
ATOM 2008 O O . LEU A 1 272 ? 1.821 11.106 25.475 1.00 81.69 272 LEU A O 1
ATOM 2012 N N . GLN A 1 273 ? -0.317 10.419 25.315 1.00 85.25 273 GLN A N 1
ATOM 2013 C CA . GLN A 1 273 ? -0.909 11.743 25.537 1.00 85.25 273 GLN A CA 1
ATOM 2014 C C . GLN A 1 273 ? -0.658 12.296 26.947 1.00 85.25 273 GLN A C 1
ATOM 2016 O O . GLN A 1 273 ? -0.583 13.507 27.127 1.00 85.25 273 GLN A O 1
ATOM 2021 N N . GLY A 1 274 ? -0.483 11.426 27.946 1.00 83.88 274 GLY A N 1
ATOM 2022 C CA . GLY A 1 274 ? -0.199 11.840 29.321 1.00 83.88 274 GLY A CA 1
ATOM 2023 C C . GLY A 1 274 ? 1.239 12.308 29.576 1.00 83.88 274 GLY A C 1
ATOM 2024 O O . GLY A 1 274 ? 1.519 12.821 30.656 1.00 83.88 274 GLY A O 1
ATOM 2025 N N . SER A 1 275 ? 2.177 12.132 28.634 1.00 89.75 275 SER A N 1
ATOM 2026 C CA . SER A 1 275 ? 3.591 12.447 28.878 1.00 89.75 275 SER A CA 1
ATOM 2027 C C . SER A 1 275 ? 4.305 13.076 27.676 1.00 89.75 275 SER A C 1
ATOM 2029 O O . SER A 1 275 ? 4.771 12.405 26.756 1.00 89.75 275 SER A O 1
ATOM 2031 N N . ILE A 1 276 ? 4.518 14.395 27.747 1.00 88.88 276 ILE A N 1
ATOM 2032 C CA . ILE A 1 276 ? 5.199 15.189 26.703 1.00 88.88 276 ILE A CA 1
ATOM 2033 C C . ILE A 1 276 ? 6.596 14.631 26.376 1.00 88.88 276 ILE A C 1
ATOM 2035 O O . ILE A 1 276 ? 6.992 14.570 25.213 1.00 88.88 276 ILE A O 1
ATOM 2039 N N . LYS A 1 277 ? 7.343 14.159 27.387 1.00 89.56 277 LYS A N 1
ATOM 2040 C CA . LYS A 1 277 ? 8.674 13.555 27.186 1.00 89.56 277 LYS A CA 1
ATOM 2041 C C . LYS A 1 277 ? 8.618 12.300 26.306 1.00 89.56 277 LYS A C 1
ATOM 2043 O O . LYS A 1 277 ? 9.515 12.097 25.490 1.00 89.56 277 LYS A O 1
ATOM 2048 N N . LEU A 1 278 ? 7.596 11.459 26.469 1.00 86.19 278 LEU A N 1
ATOM 2049 C CA . LEU A 1 278 ? 7.428 10.236 25.680 1.00 86.19 278 LEU A CA 1
ATOM 2050 C C . LEU A 1 278 ? 6.931 10.559 24.270 1.00 86.19 278 LEU A C 1
ATOM 2052 O O . LEU A 1 278 ? 7.387 9.952 23.302 1.00 86.19 278 LEU A O 1
ATOM 2056 N N . GLN A 1 279 ? 6.066 11.564 24.147 1.00 88.19 279 GLN A N 1
ATOM 2057 C CA . GLN A 1 279 ? 5.570 12.049 22.866 1.00 88.19 279 GLN A CA 1
ATOM 2058 C C . GLN A 1 279 ? 6.705 12.604 21.987 1.00 88.19 279 GLN A C 1
ATOM 2060 O O . GLN A 1 279 ? 6.826 12.211 20.829 1.00 88.19 279 GLN A O 1
ATOM 2065 N N . ILE A 1 280 ? 7.597 13.435 22.543 1.00 89.62 280 ILE A N 1
ATOM 2066 C CA . ILE A 1 280 ? 8.773 13.956 21.820 1.00 89.62 280 ILE A CA 1
ATOM 2067 C C . ILE A 1 280 ? 9.706 12.817 21.389 1.00 89.62 280 ILE A C 1
ATOM 2069 O O . ILE A 1 280 ? 10.124 12.777 20.233 1.00 89.62 280 ILE A O 1
ATOM 2073 N N . LYS A 1 281 ? 10.002 11.862 22.285 1.00 90.94 281 LYS A N 1
ATOM 2074 C CA . LYS A 1 281 ? 10.830 10.688 21.949 1.00 90.94 281 LYS A CA 1
ATOM 2075 C C . LYS A 1 281 ? 10.219 9.861 20.816 1.00 90.94 281 LYS A C 1
ATOM 2077 O O . LYS A 1 281 ? 10.943 9.421 19.930 1.00 90.94 281 LYS A O 1
ATOM 2082 N N . SER A 1 282 ? 8.899 9.692 20.822 1.00 87.81 282 SER A N 1
ATOM 2083 C CA . SER A 1 282 ? 8.183 8.920 19.802 1.00 87.81 282 SER A CA 1
ATOM 2084 C C . SER A 1 282 ? 8.178 9.635 18.452 1.00 87.81 282 SER A C 1
ATOM 2086 O O . SER A 1 282 ? 8.463 9.009 17.435 1.00 87.81 282 SER A O 1
ATOM 2088 N N . TYR A 1 283 ? 7.949 10.953 18.419 1.00 89.00 283 TYR A N 1
ATOM 2089 C CA . TYR A 1 283 ? 8.079 11.731 17.181 1.00 89.00 283 TYR A CA 1
ATOM 2090 C C . TYR A 1 283 ? 9.506 11.694 16.623 1.00 89.00 283 TYR A C 1
ATOM 2092 O O . TYR A 1 283 ? 9.682 11.515 15.420 1.00 89.00 283 TYR A O 1
ATOM 2100 N N . ALA A 1 284 ? 10.523 11.807 17.482 1.00 91.12 284 ALA A N 1
ATOM 2101 C CA . ALA A 1 284 ? 11.917 11.684 17.065 1.00 91.12 284 ALA A CA 1
ATOM 2102 C C . ALA A 1 284 ? 12.220 10.295 16.477 1.00 91.12 284 ALA A C 1
ATOM 2104 O O . ALA A 1 284 ? 12.877 10.206 15.443 1.00 91.12 284 ALA A O 1
ATOM 2105 N N . ALA A 1 285 ? 11.697 9.221 17.079 1.00 89.94 285 ALA A N 1
ATOM 2106 C CA . ALA A 1 285 ? 11.849 7.860 16.566 1.00 89.94 285 ALA A CA 1
ATOM 2107 C C . ALA A 1 285 ? 11.179 7.671 15.192 1.00 89.94 285 ALA A C 1
ATOM 2109 O O . ALA A 1 285 ? 11.790 7.097 14.293 1.00 89.94 285 ALA A O 1
ATOM 2110 N N . VAL A 1 286 ? 9.969 8.209 14.995 1.00 89.12 286 VAL A N 1
ATOM 2111 C CA . VAL A 1 286 ? 9.275 8.183 13.693 1.00 89.12 286 VAL A CA 1
ATOM 2112 C C . VAL A 1 286 ? 10.075 8.936 12.628 1.00 89.12 286 VAL A C 1
ATOM 2114 O O . VAL A 1 286 ? 10.256 8.427 11.523 1.00 89.12 286 VAL A O 1
ATOM 2117 N N . LEU A 1 287 ? 10.581 10.131 12.950 1.00 89.81 287 LEU A N 1
ATOM 2118 C CA . LEU A 1 287 ? 11.391 10.927 12.024 1.00 89.81 287 LEU A CA 1
ATOM 2119 C C . LEU A 1 287 ? 12.723 10.246 11.692 1.00 89.81 287 LEU A C 1
ATOM 2121 O O . LEU A 1 287 ? 13.141 10.278 10.537 1.00 89.81 287 LEU A O 1
ATOM 2125 N N . LEU A 1 288 ? 13.366 9.596 12.667 1.00 89.75 288 LEU A N 1
ATOM 2126 C CA . LEU A 1 288 ? 14.565 8.791 12.428 1.00 89.75 288 LEU A CA 1
ATOM 2127 C C . LEU A 1 288 ? 14.272 7.589 11.528 1.00 89.75 288 LEU A C 1
ATOM 2129 O O . LEU A 1 288 ? 15.044 7.334 10.610 1.00 89.75 288 LEU A O 1
ATOM 2133 N N . GLY A 1 289 ? 13.153 6.890 11.738 1.00 86.94 289 GLY A N 1
ATOM 2134 C CA . GLY A 1 289 ? 12.721 5.793 10.870 1.00 86.94 289 GLY A CA 1
ATOM 2135 C C . GLY A 1 289 ? 12.462 6.261 9.436 1.00 86.94 289 GLY A C 1
ATOM 2136 O O . GLY A 1 289 ? 13.018 5.703 8.492 1.00 86.94 289 GLY A O 1
ATOM 2137 N N . ALA A 1 290 ? 11.696 7.341 9.260 1.00 87.06 290 ALA A N 1
ATOM 2138 C CA . ALA A 1 290 ? 11.435 7.933 7.947 1.00 87.06 290 ALA A CA 1
ATOM 2139 C C . ALA A 1 290 ? 12.723 8.429 7.262 1.00 87.06 290 ALA A C 1
ATOM 2141 O O . ALA A 1 290 ? 12.921 8.206 6.066 1.00 87.06 290 ALA A O 1
ATOM 2142 N N . GLY A 1 291 ? 13.625 9.057 8.023 1.00 86.50 291 GLY A N 1
ATOM 2143 C CA . GLY A 1 291 ? 14.941 9.481 7.550 1.00 86.50 291 GLY A CA 1
ATOM 2144 C C . GLY A 1 291 ? 15.823 8.301 7.135 1.00 86.50 291 GLY A C 1
ATOM 2145 O O . GLY A 1 291 ? 16.442 8.350 6.074 1.00 86.50 291 GLY A O 1
ATOM 2146 N N . GLY A 1 292 ? 15.822 7.216 7.913 1.00 84.06 292 GLY A N 1
ATOM 2147 C CA . GLY A 1 292 ? 16.514 5.969 7.590 1.00 84.06 292 GLY A CA 1
ATOM 2148 C C . GLY A 1 292 ? 16.029 5.372 6.270 1.00 84.06 292 GLY A C 1
ATOM 2149 O O . GLY A 1 292 ? 16.836 5.134 5.375 1.00 84.06 292 GLY A O 1
ATOM 2150 N N . MET A 1 293 ? 14.710 5.247 6.094 1.00 84.50 293 MET A N 1
ATOM 2151 C CA . MET A 1 293 ? 14.120 4.750 4.844 1.00 84.50 293 MET A CA 1
ATOM 2152 C C . MET A 1 293 ? 14.430 5.662 3.643 1.00 84.50 293 MET A C 1
ATOM 2154 O O . MET A 1 293 ? 14.649 5.172 2.537 1.00 84.50 293 MET A O 1
ATOM 2158 N N . SER A 1 294 ? 14.527 6.982 3.847 1.00 84.94 294 SER A N 1
ATOM 2159 C CA . SER A 1 294 ? 14.942 7.927 2.800 1.00 84.94 294 SER A CA 1
ATOM 2160 C C . SER A 1 294 ? 16.430 7.815 2.441 1.00 84.94 294 SER A C 1
ATOM 2162 O O . SER A 1 294 ? 16.788 7.938 1.269 1.00 84.94 294 SER A O 1
ATOM 2164 N N . LEU A 1 295 ? 17.316 7.557 3.405 1.00 80.88 295 LEU A N 1
ATOM 2165 C CA . LEU A 1 295 ? 18.743 7.368 3.127 1.00 80.88 295 LEU A CA 1
ATOM 2166 C C . LEU A 1 295 ? 18.997 6.108 2.302 1.00 80.88 295 LEU A C 1
ATOM 2168 O O . LEU A 1 295 ? 19.856 6.120 1.426 1.00 80.88 295 LEU A O 1
ATOM 2172 N N . MET A 1 296 ? 18.213 5.054 2.516 1.00 74.56 296 MET A N 1
ATOM 2173 C CA . MET A 1 296 ? 18.324 3.822 1.739 1.00 74.56 296 MET A CA 1
ATOM 2174 C C . MET A 1 296 ? 18.070 4.040 0.245 1.00 74.56 296 MET A C 1
ATOM 2176 O O . MET A 1 296 ? 18.781 3.477 -0.578 1.00 74.56 296 MET A O 1
ATOM 2180 N N . THR A 1 297 ? 17.141 4.933 -0.115 1.00 68.25 297 THR A N 1
ATOM 2181 C CA . THR A 1 297 ? 16.888 5.291 -1.524 1.00 68.25 297 THR A CA 1
ATOM 2182 C C . THR A 1 297 ? 18.006 6.095 -2.191 1.00 68.25 297 THR A C 1
ATOM 2184 O O . THR A 1 297 ? 17.975 6.268 -3.400 1.00 68.25 297 THR A O 1
ATOM 2187 N N . LYS A 1 298 ? 18.996 6.598 -1.441 1.00 68.31 298 LYS A N 1
ATOM 2188 C CA . LYS A 1 298 ? 20.198 7.217 -2.031 1.00 68.31 298 LYS A CA 1
ATOM 2189 C C . LYS A 1 298 ? 21.238 6.191 -2.483 1.00 68.31 298 LYS A C 1
ATOM 2191 O O . LYS A 1 298 ? 22.123 6.544 -3.254 1.00 68.31 298 LYS A O 1
ATOM 2196 N N . TRP A 1 299 ? 21.170 4.982 -1.932 1.00 59.06 299 TRP A N 1
ATOM 2197 C CA . TRP A 1 299 ? 22.122 3.898 -2.173 1.00 59.06 299 TRP A CA 1
ATOM 2198 C C . TRP A 1 299 ? 21.552 2.790 -3.069 1.00 59.06 299 TRP A C 1
ATOM 2200 O O . TRP A 1 299 ? 22.322 1.946 -3.520 1.00 59.06 299 TRP A O 1
ATOM 2210 N N . ALA A 1 300 ? 20.235 2.788 -3.300 1.00 55.94 300 ALA A N 1
ATOM 2211 C CA . ALA A 1 300 ? 19.528 1.940 -4.260 1.00 55.94 300 ALA A CA 1
ATOM 2212 C C . ALA A 1 300 ? 19.419 2.641 -5.619 1.00 55.94 300 ALA A C 1
ATOM 2214 O O . ALA A 1 300 ? 19.539 1.933 -6.642 1.00 55.94 300 ALA A O 1
#